Protein 8SWD (pdb70)

Organism: Campylobacter jejuni subsp. jejuni serotype O:2 (strain ATCC 700819 / NCTC 11168) (NCBI:txid192222)

Solvent-accessible surface area: 16830 Å² total; per-residue (Å²): 103,133,127,103,82,102,116,90,154,108,58,154,83,125,76,79,87,101,109,123,30,91,92,62,120,105,123,82,66,15,78,79,102,15,78,128,20,41,90,119,0,89,152,38,22,51,74,2,69,76,89,46,166,192,129,130,129,108,65,96,121,93,151,107,72,156,98,140,73,79,85,98,108,122,32,89,94,57,122,105,117,84,62,16,94,82,96,21,92,103,19,41,87,112,0,97,144,40,21,49,64,3,64,71,84,36,165,183,148,120,125,84,44,94,45,20,97,88,15,46,81,79,0,63,74,7,44,85,30,9,90,107,39,148,78,124,39,29,95,76,41,8,93,66,0,69,85,29,38,110,124,18,105,52,45,60,104,114,120,146,120,138,132,114,87,45,97,41,21,97,79,12,51,80,67,0,64,71,7,44,81,28,12,101,106,37,147,78,126,39,32,96,76,40,8,78,62,0,68,70,23,40,105,94,12,104,52,40,56,101,110,107,145,118

Sequence (214 aa):
TLNEDIFLKHLRERILVLFEGLNSIKKDDLENRLNNLTINFLEFFLLANNIEDKLKKTLNEDIFLKHHLRERILVLFEGLNSIKKDDLENRLNLTINFLEFLLANIEDKLKKTLNEDIFLKHLRERILVLFEGLNSIKKDDLENRLNNLTINFLEFFLLANIEDKLKTLNEDIFLKHLRERILVLFEGLNSIKKDDLENRLNNLTINNFLEFLLANIEDKLK

Foldseek 3Di:
DVVVVVVVVVVVVVVVVVVVVVVVVVVVVVVVVVVVVVVVVVVVVVVVVVVVVD/DVVVVVVVVVVVVVVVVVVVVVVVVVVVVVVVVVVVVVVVVVVVVVVVVVVVVD/DVVVVVVVVVVVVLVVVLVVVLVVDDPPPVVVNVVSVVVSVVVVVVVVVVVVD/DVVVVVVVVVVVVLVVVLVVVLVVDDPPPVVVNVVSVVVSVVVVVVVVVVVVD

Secondary structure (DSSP, 8-state):
-HHHHHHHHHHHHHHHHHHHHHHHHHHHHHHHHHHHHHHHHHHHHHHHHHHHH-/-HHHHHHHHHHHHHHHHHHHHHHHHHHHHHHHHHHHHHHHHHHHHHHHHHHHH-/-HHHHHHHHHHHHHHHHHHHHHTTS-TT-HHHHHHHHHHHHHHHHHHHHHHH-/-HHHHHHHHHHHHHHHHHHHHHTTS-TT-HHHHHHHHHHHHHHHHHHHHHHH-

Nearest PDB structures (foldseek):
  4rd9-assembly1_B  TM=8.341E-01  e=5.072E+00  Homo sapiens
  4rd9-assembly1_B  TM=8.488E-01  e=5.072E+00  Homo sapiens

Radius of gyration: 29.29 Å; Cα contacts (8 Å, |Δi|>4): 59; chains: 4; bounding box: 56×120×21 Å

Structure (mmCIF, N/CA/C/O backbone):
data_8SWD
#
_entry.id   8SWD
#
_cell.length_a   60.311
_cell.length_b   60.311
_cell.length_c   164.180
_cell.angle_alpha   90.00
_cell.angle_beta   90.00
_cell.angle_gamma   90.00
#
_symmetry.space_group_name_H-M   'P 41 2 2'
#
loop_
_entity.id
_entity.type
_entity.pdbx_description
1 polymer '2-oxoglutarate:acceptor oxidoreductase'
2 non-polymer 'MAGNESIUM ION'
3 non-polymer 'CHLORIDE ION'
4 water water
#
loop_
_atom_site.group_PDB
_atom_site.id
_atom_site.type_symbol
_atom_site.label_atom_id
_atom_site.label_alt_id
_atom_site.label_comp_id
_atom_site.label_asym_id
_atom_site.label_entity_id
_atom_site.label_seq_id
_atom_site.pdbx_PDB_ins_code
_atom_site.Cartn_x
_atom_site.Cartn_y
_atom_site.Cartn_z
_atom_site.occupancy
_atom_site.B_iso_or_equiv
_atom_site.auth_seq_id
_atom_site.auth_comp_id
_atom_site.auth_asym_id
_atom_site.auth_atom_id
_atom_site.pdbx_PDB_model_num
ATOM 1 N N . THR A 1 142 ? 3.432 16.585 13.588 1.00 106.94 113 THR A N 1
ATOM 2 C CA . THR A 1 142 ? 4.460 17.546 13.210 1.00 120.69 113 THR A CA 1
ATOM 3 C C . THR A 1 142 ? 4.525 18.699 14.212 1.00 101.07 113 THR A C 1
ATOM 4 O O . THR A 1 142 ? 5.175 19.712 13.959 1.00 115.01 113 THR A O 1
ATOM 6 N N . LEU A 1 143 ? 3.843 18.543 15.349 1.00 106.63 114 LEU A N 1
ATOM 7 C CA . LEU A 1 143 ? 3.805 19.613 16.345 1.00 117.46 114 LEU A CA 1
ATOM 8 C C . LEU A 1 143 ? 5.205 19.957 16.846 1.00 112.58 114 LEU A C 1
ATOM 9 O O . LEU A 1 143 ? 5.580 21.134 16.914 1.00 108.68 114 LEU A O 1
ATOM 14 N N . ASN A 1 144 ? 5.991 18.939 17.212 1.00 115.33 115 ASN A N 1
ATOM 15 C CA . ASN A 1 144 ? 7.346 19.195 17.694 1.00 103.91 115 ASN A CA 1
ATOM 16 C C . ASN A 1 144 ? 8.159 19.913 16.625 1.00 103.89 115 ASN A C 1
ATOM 17 O O . ASN A 1 144 ? 8.933 20.832 16.929 1.00 82.13 115 ASN A O 1
ATOM 22 N N . GLU A 1 145 ? 8.001 19.493 15.366 1.00 103.37 116 GLU A N 1
ATOM 23 C CA . GLU A 1 145 ? 8.690 20.143 14.258 1.00 93.98 116 GLU A CA 1
ATOM 24 C C . GLU A 1 145 ? 8.296 21.612 14.167 1.00 81.56 116 GLU A C 1
ATOM 25 O O . GLU A 1 145 ? 9.150 22.488 14.005 1.00 64.56 116 GLU A O 1
ATOM 31 N N . ASP A 1 146 ? 6.994 21.897 14.251 1.00 96.65 117 ASP A N 1
ATOM 32 C CA . ASP A 1 146 ? 6.540 23.280 14.161 1.00 78.68 117 ASP A CA 1
ATOM 33 C C . ASP A 1 146 ? 7.126 24.119 15.290 1.00 68.72 117 ASP A C 1
ATOM 34 O O . ASP A 1 146 ? 7.570 25.251 15.066 1.00 64.20 117 ASP A O 1
ATOM 39 N N . ILE A 1 147 ? 7.140 23.580 16.513 1.00 70.02 118 ILE A N 1
ATOM 40 C CA . ILE A 1 147 ? 7.677 24.333 17.648 1.00 75.34 118 ILE A CA 1
ATOM 41 C C . ILE A 1 147 ? 9.163 24.615 17.443 1.00 63.25 118 ILE A C 1
ATOM 42 O O . ILE A 1 147 ? 9.635 25.746 17.627 1.00 60.07 118 ILE A O 1
ATOM 47 N N . PHE A 1 148 ? 9.919 23.590 17.047 1.00 70.32 119 PHE A N 1
ATOM 48 C CA . PHE A 1 148 ? 11.348 23.771 16.825 1.00 64.00 119 PHE A CA 1
ATOM 49 C C . PHE A 1 148 ? 11.621 24.783 15.722 1.00 63.96 119 PHE A C 1
ATOM 50 O O . PHE A 1 148 ? 12.517 25.622 15.852 1.00 62.72 119 PHE A O 1
ATOM 58 N N . LEU A 1 149 ? 10.864 24.717 14.624 1.00 59.30 120 LEU A N 1
ATOM 59 C CA . LEU A 1 149 ? 11.094 25.634 13.512 1.00 49.05 120 LEU A CA 1
ATOM 60 C C . LEU A 1 149 ? 10.722 27.065 13.878 1.00 57.06 120 LEU A C 1
ATOM 61 O O . LEU A 1 149 ? 11.425 28.009 13.501 1.00 50.96 120 LEU A O 1
ATOM 66 N N . LYS A 1 150 ? 9.601 27.254 14.582 1.00 44.44 121 LYS A N 1
ATOM 67 C CA . LYS A 1 150 ? 9.203 28.602 14.976 1.00 51.48 121 LYS A CA 1
ATOM 68 C C . LYS A 1 150 ? 10.219 29.204 15.938 1.00 49.48 121 LYS A C 1
ATOM 69 O O . LYS A 1 150 ? 10.623 30.370 15.792 1.00 51.89 121 LYS A O 1
ATOM 75 N N . HIS A 1 151 ? 10.671 28.412 16.912 1.00 64.50 122 HIS A N 1
ATOM 76 C CA . HIS A 1 151 ? 11.692 28.904 17.826 1.00 48.09 122 HIS A CA 1
ATOM 77 C C . HIS A 1 151 ? 12.993 29.190 17.085 1.00 47.73 122 HIS A C 1
ATOM 78 O O . HIS A 1 151 ? 13.681 30.169 17.387 1.00 43.97 122 HIS A O 1
ATOM 85 N N . LEU A 1 152 ? 13.344 28.353 16.099 1.00 42.91 123 LEU A N 1
ATOM 86 C CA . LEU A 1 152 ? 14.560 28.579 15.324 1.00 42.44 123 LEU A CA 1
ATOM 87 C C . LEU A 1 152 ? 14.466 29.862 14.516 1.00 36.09 123 LEU A C 1
ATOM 88 O O . LEU A 1 152 ? 15.442 30.616 14.419 1.00 42.18 123 LEU A O 1
ATOM 93 N N . ARG A 1 153 ? 13.300 30.126 13.923 1.00 44.09 124 ARG A N 1
ATOM 94 C CA . ARG A 1 153 ? 13.091 31.390 13.227 1.00 43.23 124 ARG A CA 1
ATOM 95 C C . ARG A 1 153 ? 13.315 32.562 14.171 1.00 43.80 124 ARG A C 1
ATOM 96 O O . ARG A 1 153 ? 14.017 33.527 13.838 1.00 43.06 124 ARG A O 1
ATOM 104 N N . GLU A 1 154 ? 12.713 32.494 15.362 1.00 47.36 125 GLU A N 1
ATOM 105 C CA . GLU A 1 154 ? 12.884 33.579 16.322 1.00 56.55 125 GLU A CA 1
ATOM 106 C C . GLU A 1 154 ? 14.348 33.726 16.715 1.00 48.62 125 GLU A C 1
ATOM 107 O O . GLU A 1 154 ? 14.840 34.844 16.896 1.00 48.74 125 GLU A O 1
ATOM 113 N N . ARG A 1 155 ? 15.053 32.606 16.880 1.00 39.79 126 ARG A N 1
ATOM 114 C CA . ARG A 1 155 ? 16.466 32.667 17.232 1.00 48.64 126 ARG A CA 1
ATOM 115 C C . ARG A 1 155 ? 17.271 33.357 16.144 1.00 44.64 126 ARG A C 1
ATOM 116 O O . ARG A 1 155 ? 18.182 34.136 16.438 1.00 50.45 126 ARG A O 1
ATOM 124 N N . ILE A 1 156 ? 16.960 33.064 14.879 1.00 53.81 127 ILE A N 1
ATOM 125 C CA . ILE A 1 156 ? 17.660 33.713 13.773 1.00 48.86 127 ILE A CA 1
ATOM 126 C C . ILE A 1 156 ? 17.388 35.212 13.783 1.00 33.23 127 ILE A C 1
ATOM 127 O O . ILE A 1 156 ? 18.310 36.029 13.638 1.00 35.41 127 ILE A O 1
ATOM 132 N N . LEU A 1 157 ? 16.127 35.598 13.976 1.00 36.64 128 LEU A N 1
ATOM 133 C CA . LEU A 1 157 ? 15.793 37.019 14.042 1.00 50.26 128 LEU A CA 1
ATOM 134 C C . LEU A 1 157 ? 16.506 37.707 15.206 1.00 53.37 128 LEU A C 1
ATOM 135 O O . LEU A 1 157 ? 16.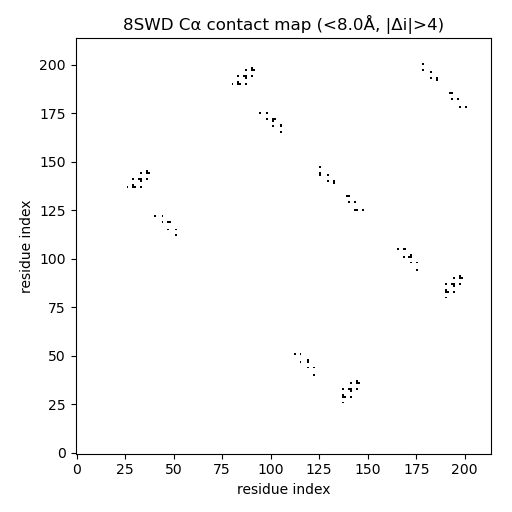985 38.840 15.070 1.00 49.72 128 LEU A O 1
ATOM 140 N N . VAL A 1 158 ? 16.568 37.045 16.364 1.00 43.97 129 VAL A N 1
ATOM 141 C CA . VAL A 1 158 ? 17.255 37.613 17.521 1.00 40.93 129 VAL A CA 1
ATOM 142 C C . VAL A 1 158 ? 18.741 37.768 17.236 1.00 33.48 129 VAL A C 1
ATOM 143 O O . VAL A 1 158 ? 19.361 38.773 17.605 1.00 56.84 129 VAL A O 1
ATOM 147 N N . LEU A 1 159 ? 19.345 36.761 16.607 1.00 36.80 130 LEU A N 1
ATOM 148 C CA . LEU A 1 159 ? 20.750 36.866 16.231 1.00 48.70 130 LEU A CA 1
ATOM 149 C C . LEU A 1 159 ? 20.972 38.071 15.324 1.00 57.75 130 LEU A C 1
ATOM 150 O O . LEU A 1 159 ? 21.919 38.841 15.516 1.00 45.09 130 LEU A O 1
ATOM 155 N N . PHE A 1 160 ? 20.101 38.249 14.327 1.00 40.42 131 PHE A N 1
ATOM 156 C CA . PHE A 1 160 ? 20.249 39.375 13.410 1.00 39.24 131 PHE A CA 1
ATOM 157 C C . PHE A 1 160 ? 20.108 40.708 14.142 1.00 51.29 131 PHE A C 1
ATOM 158 O O . PHE A 1 160 ? 20.863 41.652 13.885 1.00 47.86 131 PHE A O 1
ATOM 166 N N . GLU A 1 161 ? 19.133 40.805 15.050 1.00 51.79 132 GLU A N 1
ATOM 167 C CA . GLU A 1 161 ? 18.932 42.039 15.809 1.00 46.16 132 GLU A CA 1
ATOM 168 C C . GLU A 1 161 ? 20.152 42.365 16.663 1.00 47.93 132 GLU A C 1
ATOM 169 O O . GLU A 1 161 ? 20.601 43.519 16.714 1.00 50.99 132 GLU A O 1
ATOM 175 N N . GLY A 1 162 ? 20.710 41.358 17.330 1.00 37.20 133 GLY A N 1
ATOM 176 C CA . GLY A 1 162 ? 21.920 41.584 18.100 1.00 44.16 133 GLY A CA 1
ATOM 177 C C . GLY A 1 162 ? 23.096 41.991 17.231 1.00 43.88 133 GLY A C 1
ATOM 178 O O . GLY A 1 162 ? 23.859 42.893 17.586 1.00 53.49 133 GLY A O 1
ATOM 179 N N . LEU A 1 163 ? 23.266 41.323 16.085 1.00 57.66 134 LEU A N 1
ATOM 180 C CA . LEU A 1 163 ? 24.372 41.654 15.194 1.00 48.25 134 LEU A CA 1
ATOM 181 C C . LEU A 1 163 ? 24.265 43.090 14.699 1.00 38.00 134 LEU A C 1
ATOM 182 O O . LEU A 1 163 ? 25.267 43.814 14.636 1.00 50.39 134 LEU A O 1
ATOM 187 N N . ASN A 1 164 ? 23.051 43.520 14.347 1.00 42.91 135 ASN A N 1
ATOM 188 C CA . ASN A 1 164 ? 22.860 44.892 13.891 1.00 36.72 135 ASN A CA 1
ATOM 189 C C . ASN A 1 164 ? 23.115 45.894 15.013 1.00 54.95 135 ASN A C 1
ATOM 190 O O . ASN A 1 164 ? 23.705 46.954 14.774 1.00 41.09 135 ASN A O 1
ATOM 195 N N . SER A 1 165 ? 22.690 45.584 16.244 1.00 45.77 136 SER A N 1
ATOM 196 C CA . SER A 1 165 ? 23.001 46.480 17.359 1.00 45.54 136 SER A CA 1
ATOM 197 C C . SER A 1 165 ? 24.509 46.596 17.572 1.00 41.10 136 SER A C 1
ATOM 198 O O . SER A 1 165 ? 25.036 47.697 17.790 1.00 51.05 136 SER A O 1
ATOM 201 N N . ILE A 1 166 ? 25.218 45.466 17.523 1.00 42.89 137 ILE A N 1
ATOM 202 C CA . ILE A 1 166 ? 26.659 45.492 17.755 1.00 53.40 137 ILE A CA 1
ATOM 203 C C . ILE A 1 166 ? 27.350 46.308 16.676 1.00 51.23 137 ILE A C 1
ATOM 204 O O . ILE A 1 166 ? 28.215 47.152 16.959 1.00 51.25 137 ILE A O 1
ATOM 209 N N . LYS A 1 167 ? 26.971 46.070 15.419 1.00 58.76 138 LYS A N 1
ATOM 210 C CA . LYS A 1 167 ? 27.576 46.806 14.319 1.00 51.09 138 LYS A CA 1
ATOM 211 C C . LYS A 1 167 ? 27.278 48.290 14.441 1.00 41.73 138 LYS A C 1
ATOM 212 O O . LYS A 1 167 ? 28.159 49.124 14.217 1.00 47.51 138 LYS A O 1
ATOM 218 N N . LYS A 1 168 ? 26.035 48.641 14.785 1.00 46.46 139 LYS A N 1
ATOM 219 C CA . LYS A 1 168 ? 25.692 50.050 14.929 1.00 45.53 139 LYS A CA 1
ATOM 220 C C . LYS A 1 168 ? 26.562 50.713 15.986 1.00 55.23 139 LYS A C 1
ATOM 221 O O . LYS A 1 168 ? 27.074 51.817 15.772 1.00 52.66 139 LYS A O 1
ATOM 227 N N . ASP A 1 169 ? 26.751 50.056 17.131 1.00 42.20 140 ASP A N 1
ATOM 228 C CA . ASP A 1 169 ? 27.577 50.664 18.168 1.00 48.84 140 ASP A CA 1
ATOM 229 C C . ASP A 1 169 ? 29.011 50.855 17.682 1.00 46.73 140 ASP A C 1
ATOM 230 O O . ASP A 1 169 ? 29.609 51.922 17.877 1.00 44.29 140 ASP A O 1
ATOM 235 N N . ASP A 1 170 ? 29.574 49.835 17.027 1.00 52.58 141 ASP A N 1
ATOM 236 C CA . ASP A 1 170 ? 30.956 49.941 16.563 1.00 45.91 141 ASP A CA 1
ATOM 237 C C . ASP A 1 170 ? 31.106 51.053 15.532 1.00 53.92 141 ASP A C 1
ATOM 238 O O . ASP A 1 170 ? 32.070 51.836 15.572 1.00 55.88 141 ASP A O 1
ATOM 243 N N . LEU A 1 171 ? 30.156 51.133 14.595 1.00 42.05 142 LEU A N 1
ATOM 244 C CA . LEU A 1 171 ? 30.171 52.197 13.600 1.00 49.46 142 LEU A CA 1
ATOM 245 C C . LEU A 1 171 ? 30.080 53.559 14.266 1.00 47.90 142 LEU A C 1
ATOM 246 O O . LEU A 1 171 ? 30.763 54.504 13.863 1.00 49.12 142 LEU A O 1
ATOM 251 N N . GLU A 1 172 ? 29.212 53.689 15.269 1.00 43.24 143 GLU A N 1
ATOM 252 C CA . GLU A 1 172 ? 29.098 54.959 15.975 1.00 62.02 143 GLU A CA 1
ATOM 253 C C . GLU A 1 172 ? 30.432 55.345 16.596 1.00 51.68 143 GLU A C 1
ATOM 254 O O . GLU A 1 172 ? 30.855 56.505 16.507 1.00 51.72 143 GLU A O 1
ATOM 260 N N . ASN A 1 173 ? 31.124 54.375 17.196 1.00 48.24 144 ASN A N 1
ATOM 261 C CA . ASN A 1 173 ? 32.419 54.658 17.812 1.00 46.86 144 ASN A CA 1
ATOM 262 C C . ASN A 1 173 ? 33.425 55.155 16.778 1.00 47.05 144 ASN A C 1
ATOM 263 O O . ASN A 1 173 ? 34.116 56.164 16.992 1.00 56.73 144 ASN A O 1
ATOM 268 N N . ARG A 1 174 ? 33.513 54.462 15.640 1.00 53.26 145 ARG A N 1
ATOM 269 C CA . ARG A 1 174 ? 34.512 54.834 14.637 1.00 42.61 145 ARG A CA 1
ATOM 270 C C . ARG A 1 174 ? 34.165 56.153 13.958 1.00 48.76 145 ARG A C 1
ATOM 271 O O . ARG A 1 174 ? 35.054 56.966 13.663 1.00 42.46 145 ARG A O 1
ATOM 279 N N . LEU A 1 175 ? 32.877 56.387 13.711 1.00 41.11 146 LEU A N 1
ATOM 280 C CA . LEU A 1 175 ? 32.449 57.660 13.153 1.00 40.14 146 LEU A CA 1
ATOM 281 C C . LEU A 1 175 ? 32.748 58.808 14.102 1.00 57.75 146 LEU A C 1
ATOM 282 O O . LEU A 1 175 ? 33.196 59.876 13.675 1.00 61.58 146 LEU A O 1
ATOM 287 N N A ASN A 1 176 ? 32.502 58.619 15.401 0.53 43.88 147 ASN A N 1
ATOM 288 N N B ASN A 1 176 ? 32.504 58.617 15.404 0.47 43.93 147 ASN A N 1
ATOM 289 C CA A ASN A 1 176 ? 32.813 59.669 16.362 0.53 52.59 147 ASN A CA 1
ATOM 290 C CA B ASN A 1 176 ? 32.809 59.664 16.373 0.47 52.60 147 ASN A CA 1
ATOM 291 C C A ASN A 1 176 ? 34.307 59.962 16.386 0.53 51.67 147 ASN A C 1
ATOM 292 C C B ASN A 1 176 ? 34.304 59.960 16.397 0.47 51.71 147 ASN A C 1
ATOM 293 O O A ASN A 1 176 ? 34.718 61.125 16.458 0.53 50.18 147 ASN A O 1
ATOM 294 O O B ASN A 1 176 ? 34.713 61.124 16.469 0.47 50.21 147 ASN A O 1
ATOM 303 N N . LEU A 1 177 ? 35.139 58.921 16.325 1.00 49.75 148 LEU A N 1
ATOM 304 C CA . LEU A 1 177 ? 36.581 59.148 16.256 1.00 42.06 148 LEU A CA 1
ATOM 305 C C . LEU A 1 177 ? 36.959 59.985 15.034 1.00 60.96 148 LEU A C 1
ATOM 306 O O . LEU A 1 177 ? 37.690 60.979 15.148 1.00 51.36 148 LEU A O 1
ATOM 311 N N . THR A 1 178 ? 36.465 59.603 13.848 1.00 48.44 149 THR A N 1
ATOM 312 C CA . THR A 1 178 ? 36.848 60.346 12.646 1.00 51.21 149 THR A CA 1
ATOM 313 C C . THR A 1 178 ? 36.326 61.777 12.696 1.00 46.03 149 THR A C 1
ATOM 314 O O . THR A 1 178 ? 37.024 62.718 12.295 1.00 60.22 149 THR A O 1
ATOM 318 N N . ILE A 1 179 ? 35.092 61.962 13.170 1.00 45.00 150 ILE A N 1
ATOM 319 C CA . ILE A 1 179 ? 34.519 63.303 13.215 1.00 53.90 150 ILE A CA 1
ATOM 320 C C . ILE A 1 179 ? 35.298 64.177 14.191 1.00 59.19 150 ILE A C 1
ATOM 321 O O . ILE A 1 179 ? 35.582 65.343 13.899 1.00 52.20 150 ILE A O 1
ATOM 326 N N . ASN A 1 180 ? 35.647 63.639 15.367 1.00 51.66 151 ASN A N 1
ATOM 327 C CA . ASN A 1 180 ? 36.442 64.411 16.317 1.00 57.92 151 ASN A CA 1
ATOM 328 C C . ASN A 1 180 ? 37.797 64.761 15.726 1.00 53.78 151 ASN A C 1
ATOM 329 O O . ASN A 1 180 ? 38.299 65.874 15.919 1.00 51.82 151 ASN A O 1
ATOM 334 N N . PHE A 1 181 ? 38.414 63.818 15.011 1.00 54.54 152 PHE A N 1
ATOM 335 C CA . PHE A 1 181 ? 39.680 64.114 14.348 1.00 48.27 152 PHE A CA 1
ATOM 336 C C . PHE A 1 181 ? 39.518 65.279 13.375 1.00 54.99 152 PHE A C 1
ATOM 337 O O . PHE A 1 181 ? 40.338 66.204 13.344 1.00 49.25 152 PHE A O 1
ATOM 345 N N . LEU A 1 182 ? 38.459 65.255 12.572 1.00 44.13 153 LEU A N 1
ATOM 346 C CA . LEU A 1 182 ? 38.294 66.306 11.570 1.00 46.69 153 LEU A CA 1
ATOM 347 C C . LEU A 1 182 ? 37.992 67.647 12.226 1.00 52.38 153 LEU A C 1
ATOM 348 O O . LEU A 1 182 ? 38.443 68.693 11.747 1.00 49.61 153 LEU A O 1
ATOM 353 N N . GLU A 1 183 ? 37.219 67.641 13.314 1.00 55.27 154 GLU A N 1
ATOM 354 C CA . GLU A 1 183 ? 36.944 68.883 14.034 1.00 49.90 154 GLU A CA 1
ATOM 355 C C . GLU A 1 183 ? 38.206 69.452 14.670 1.00 50.63 154 GLU A C 1
ATOM 356 O O . GLU A 1 183 ? 38.432 70.669 14.625 1.00 60.99 154 GLU A O 1
ATOM 362 N N A PHE A 1 184 ? 39.036 68.598 15.267 0.55 51.26 155 PHE A N 1
ATOM 363 N N B PHE A 1 184 ? 39.032 68.597 15.276 0.45 51.31 155 PHE A N 1
ATOM 364 C CA A PHE A 1 184 ? 40.305 69.070 15.808 0.55 51.34 155 PHE A CA 1
ATOM 365 C CA B PHE A 1 184 ? 40.305 69.064 15.811 0.45 51.42 155 PHE A CA 1
ATOM 366 C C A PHE A 1 184 ? 41.181 69.643 14.701 0.55 54.62 155 PHE A C 1
ATOM 367 C C B PHE A 1 184 ? 41.173 69.646 14.701 0.45 54.65 155 PHE A C 1
ATOM 368 O O A PHE A 1 184 ? 41.827 70.680 14.883 0.55 57.96 155 PHE A O 1
ATOM 369 O O B PHE A 1 184 ? 41.812 70.687 14.882 0.45 58.00 155 PHE A O 1
ATOM 384 N N . LEU A 1 185 ? 41.208 68.982 13.542 1.00 51.40 156 LEU A N 1
ATOM 385 C CA . LEU A 1 185 ? 41.995 69.494 12.426 1.00 56.40 156 LEU A CA 1
ATOM 386 C C . LEU A 1 185 ? 41.482 70.850 11.972 1.00 57.53 156 LEU A C 1
ATOM 387 O O . LEU A 1 185 ? 42.270 71.773 11.728 1.00 55.93 156 LEU A O 1
ATOM 392 N N . LEU A 1 186 ? 40.160 70.994 11.865 1.00 51.11 157 LEU A N 1
ATOM 393 C CA . LEU A 1 186 ? 39.585 72.265 11.437 1.00 60.49 157 LEU A CA 1
ATOM 394 C C . LEU A 1 186 ? 39.905 73.373 12.430 1.00 60.52 157 LEU A C 1
ATOM 395 O O . LEU A 1 186 ? 40.294 74.482 12.035 1.00 63.87 157 LEU A O 1
ATOM 400 N N . ALA A 1 187 ? 39.755 73.087 13.725 1.00 63.94 158 ALA A N 1
ATOM 401 C CA . ALA A 1 187 ? 40.063 74.082 14.745 1.00 54.24 158 ALA A CA 1
ATOM 402 C C . ALA A 1 187 ? 41.536 74.470 14.718 1.00 56.92 158 ALA A C 1
ATOM 403 O O . ALA A 1 187 ? 41.872 75.655 14.827 1.00 77.09 158 ALA A O 1
ATOM 405 N N A ASN A 1 188 ? 42.429 73.488 14.572 0.54 67.45 159 ASN A N 1
ATOM 406 N N B ASN A 1 188 ? 42.429 73.486 14.576 0.46 67.41 159 ASN A N 1
ATOM 407 C CA A ASN A 1 188 ? 43.854 73.794 14.511 0.54 65.08 159 ASN A CA 1
ATOM 408 C CA B ASN A 1 188 ? 43.855 73.787 14.510 0.46 65.09 159 ASN A CA 1
ATOM 409 C C A ASN A 1 188 ? 44.180 74.645 13.292 0.54 59.55 159 ASN A C 1
ATOM 410 C C B ASN A 1 188 ? 44.178 74.645 13.294 0.46 59.59 159 ASN A C 1
ATOM 411 O O A ASN A 1 188 ? 44.965 75.596 13.382 0.54 67.36 159 ASN A O 1
ATOM 412 O O B ASN A 1 188 ? 44.960 75.597 13.387 0.46 67.35 159 ASN A O 1
ATOM 421 N N . ILE A 1 189 ? 43.584 74.327 12.140 1.00 69.26 160 ILE A N 1
ATOM 422 C CA . ILE A 1 189 ? 43.842 75.110 10.934 1.00 52.48 160 ILE A CA 1
ATOM 423 C C . ILE A 1 189 ? 43.357 76.541 11.117 1.00 67.44 160 ILE A C 1
ATOM 424 O O . ILE A 1 189 ? 44.036 77.498 10.723 1.00 62.17 160 ILE A O 1
ATOM 429 N N . GLU A 1 190 ? 42.173 76.717 11.708 1.00 69.46 161 GLU A N 1
ATOM 430 C CA . GLU A 1 190 ? 41.656 78.069 11.906 1.00 65.98 161 GLU A CA 1
ATOM 431 C C . GLU A 1 190 ? 42.504 78.857 12.899 1.00 77.77 161 GLU A C 1
ATOM 432 O O . GLU A 1 190 ? 42.749 80.054 12.699 1.00 86.84 161 GLU A O 1
ATOM 438 N N . ASP A 1 191 ? 42.966 78.206 13.972 1.00 88.06 162 ASP A N 1
ATOM 439 C CA . ASP A 1 191 ? 43.879 78.865 14.904 1.00 77.08 162 ASP A CA 1
ATOM 440 C C . ASP A 1 191 ? 45.185 79.243 14.213 1.00 87.91 162 ASP A C 1
ATOM 441 O O . ASP A 1 191 ? 45.783 80.281 14.518 1.00 96.94 162 ASP A O 1
ATOM 446 N N . LYS A 1 192 ? 45.663 78.389 13.308 1.00 68.25 163 LYS A N 1
ATOM 447 C CA . LYS A 1 192 ? 46.869 78.692 12.549 1.00 65.77 163 LYS A CA 1
ATOM 448 C C . LYS A 1 192 ? 46.637 79.834 11.568 1.00 87.62 163 LYS A C 1
ATOM 449 O O . LYS A 1 192 ? 47.585 80.535 11.190 1.00 75.12 163 LYS A O 1
ATOM 455 N N . LEU A 1 193 ? 45.394 80.021 11.127 1.00 73.86 164 LEU A N 1
ATOM 456 C CA . LEU A 1 193 ? 45.089 81.102 10.196 1.00 81.02 164 LEU A CA 1
ATOM 457 C C . LEU A 1 193 ? 44.921 82.441 10.905 1.00 91.26 164 LEU A C 1
ATOM 458 O O . LEU A 1 193 ? 45.282 83.483 10.346 1.00 97.16 164 LEU A O 1
ATOM 463 N N . LYS A 1 194 ? 44.358 82.447 12.118 1.00 103.51 165 LYS A N 1
ATOM 464 C CA . LYS A 1 194 ? 44.158 83.725 12.800 1.00 107.03 165 LYS A CA 1
ATOM 465 C C . LYS A 1 194 ? 45.488 84.393 13.143 1.00 111.16 165 LYS A C 1
ATOM 466 O O . LYS A 1 194 ? 45.577 85.626 13.145 1.00 95.73 165 LYS A O 1
ATOM 472 N N . LYS A 1 195 ? 46.531 83.606 13.398 1.00 130.76 166 LYS A N 1
ATOM 473 C CA . LYS A 1 195 ? 47.855 84.150 13.691 1.00 124.86 166 LYS A CA 1
ATOM 474 C C . LYS A 1 195 ? 48.492 84.742 12.433 1.00 115.48 166 LYS A C 1
ATOM 475 O O . LYS A 1 195 ? 49.098 84.029 11.630 1.00 100.22 166 LYS A O 1
ATOM 481 N N . THR B 1 142 ? 59.752 138.372 5.760 1.00 134.82 113 THR B N 1
ATOM 482 C CA . THR B 1 142 ? 58.761 137.360 5.409 1.00 146.07 113 THR B CA 1
ATOM 483 C C . THR B 1 142 ? 58.717 136.259 6.458 1.00 141.12 113 THR B C 1
ATOM 484 O O . THR B 1 142 ? 58.095 135.215 6.257 1.00 137.88 113 THR B O 1
ATOM 488 N N . LEU B 1 143 ? 59.387 136.509 7.582 1.00 144.81 114 LEU B N 1
ATOM 489 C CA . LEU B 1 143 ? 59.490 135.499 8.630 1.00 140.01 114 LEU B CA 1
ATOM 490 C C . LEU B 1 143 ? 58.110 135.094 9.137 1.00 141.42 114 LEU B C 1
ATOM 491 O O . LEU B 1 143 ? 57.801 133.898 9.251 1.00 140.21 114 LEU B O 1
ATOM 496 N N . ASN B 1 144 ? 57.253 136.081 9.416 1.00 144.68 115 ASN B N 1
ATOM 497 C CA . ASN B 1 144 ? 55.928 135.783 9.948 1.00 144.58 115 ASN B CA 1
ATOM 498 C C . ASN B 1 144 ? 55.117 134.917 8.992 1.00 124.84 115 ASN B C 1
ATOM 499 O O . ASN B 1 144 ? 54.476 133.950 9.416 1.00 125.30 115 ASN B O 1
ATOM 504 N N . GLU B 1 145 ? 55.142 135.236 7.698 1.00 141.83 116 GLU B N 1
ATOM 505 C CA . GLU B 1 145 ? 54.339 134.478 6.745 1.00 105.61 116 GLU B CA 1
ATOM 506 C C . GLU B 1 145 ? 54.756 133.013 6.701 1.00 100.08 116 GLU B C 1
ATOM 507 O O . GLU B 1 145 ? 53.921 132.112 6.847 1.00 102.22 116 GLU B O 1
ATOM 513 N N . ASP B 1 146 ? 56.052 132.755 6.521 1.00 112.15 117 ASP B N 1
ATOM 514 C CA . ASP B 1 146 ? 56.519 131.376 6.429 1.00 101.32 117 ASP B CA 1
ATOM 515 C C . ASP B 1 146 ? 56.269 130.614 7.723 1.00 86.77 117 ASP B C 1
ATOM 516 O O . ASP B 1 146 ? 55.816 129.461 7.694 1.00 81.43 117 ASP B O 1
ATOM 521 N N . ILE B 1 147 ? 56.551 131.240 8.870 1.00 88.76 118 ILE B N 1
ATOM 522 C CA . ILE B 1 147 ? 56.348 130.548 10.141 1.00 93.42 118 ILE B CA 1
ATOM 523 C C . ILE B 1 147 ? 54.874 130.215 10.334 1.00 89.89 118 ILE B C 1
ATOM 524 O O . ILE B 1 147 ? 54.523 129.102 10.748 1.00 83.24 118 ILE B O 1
ATOM 529 N N . PHE B 1 148 ? 53.990 131.182 10.069 1.00 97.47 119 PHE B N 1
ATOM 530 C CA . PHE B 1 148 ? 52.567 130.934 10.247 1.00 89.86 119 PHE B CA 1
ATOM 531 C C . PHE B 1 148 ? 52.092 129.823 9.327 1.00 74.65 119 PHE B C 1
ATOM 532 O O . PHE B 1 148 ? 51.300 128.968 9.734 1.00 78.61 119 PHE B O 1
ATOM 540 N N . LEU B 1 149 ? 52.565 129.813 8.080 1.00 76.97 120 LEU B N 1
ATOM 541 C CA . LEU B 1 149 ? 52.114 128.785 7.152 1.00 76.50 120 LEU B CA 1
ATOM 542 C C . LEU B 1 149 ? 52.591 127.405 7.590 1.00 85.75 120 LEU B C 1
ATOM 543 O O . LEU B 1 149 ? 51.822 126.437 7.548 1.00 79.33 120 LE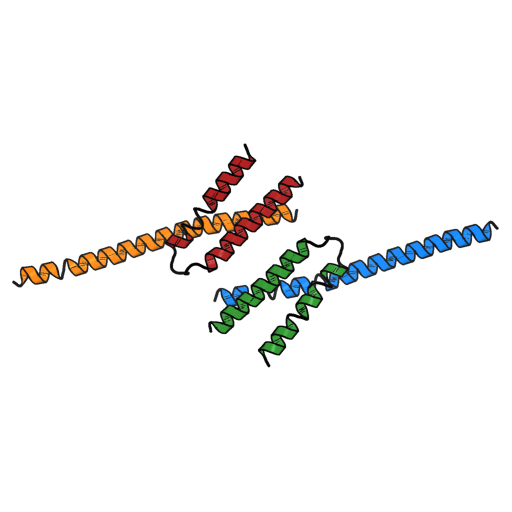U B O 1
ATOM 548 N N . LYS B 1 150 ? 53.850 127.291 8.020 1.00 75.70 121 LYS B N 1
ATOM 549 C CA . LYS B 1 150 ? 54.346 125.992 8.472 1.00 79.85 121 LYS B CA 1
ATOM 550 C C . LYS B 1 150 ? 53.614 125.528 9.730 1.00 78.22 121 LYS B C 1
ATOM 551 O O . LYS B 1 150 ? 53.266 124.345 9.853 1.00 75.09 121 LYS B O 1
ATOM 557 N N A HIS B 1 151 ? 53.369 126.447 10.669 0.53 68.43 122 HIS B N 1
ATOM 558 N N B HIS B 1 151 ? 53.364 126.439 10.672 0.47 68.48 122 HIS B N 1
ATOM 559 C CA A HIS B 1 151 ? 52.620 126.109 11.876 0.53 70.35 122 HIS B CA 1
ATOM 560 C CA B HIS B 1 151 ? 52.623 126.060 11.870 0.47 70.35 122 HIS B CA 1
ATOM 561 C C A HIS B 1 151 ? 51.211 125.648 11.532 0.53 74.67 122 HIS B C 1
ATOM 562 C C B HIS B 1 151 ? 51.205 125.626 11.522 0.47 74.64 122 HIS B C 1
ATOM 563 O O A HIS B 1 151 ? 50.712 124.668 12.100 0.53 77.14 122 HIS B O 1
ATOM 564 O O B HIS B 1 151 ? 50.688 124.655 12.086 0.47 77.10 122 HIS B O 1
ATOM 577 N N . LEU B 1 152 ? 50.557 126.340 10.597 1.00 60.81 123 LEU B N 1
ATOM 578 C CA . LEU B 1 152 ? 49.213 125.959 10.185 1.00 65.03 123 LEU B CA 1
ATOM 579 C C . LEU B 1 152 ? 49.215 124.597 9.511 1.00 70.71 123 LEU B C 1
ATOM 580 O O . LEU B 1 152 ? 48.310 123.786 9.734 1.00 75.25 123 LEU B O 1
ATOM 585 N N . ARG B 1 153 ? 50.217 124.331 8.670 1.00 70.47 124 ARG B N 1
ATOM 586 C CA . ARG B 1 153 ? 50.333 123.015 8.048 1.00 74.31 124 ARG B CA 1
ATOM 587 C C . ARG B 1 153 ? 50.471 121.923 9.106 1.00 78.93 124 ARG B C 1
ATOM 588 O O . ARG B 1 153 ? 49.806 120.881 9.035 1.00 73.76 124 ARG B O 1
ATOM 596 N N . GLU B 1 154 ? 51.343 122.140 10.093 1.00 65.78 125 GLU B N 1
ATOM 597 C CA . GLU B 1 154 ? 51.520 121.134 11.135 1.00 70.77 125 GLU B CA 1
ATOM 598 C C . GLU B 1 154 ? 50.223 120.916 11.906 1.00 68.20 125 GLU B C 1
ATOM 599 O O . GLU B 1 154 ? 49.837 119.770 12.179 1.00 73.66 125 GLU B O 1
ATOM 605 N N . ARG B 1 155 ? 49.518 122.001 12.239 1.00 58.71 126 ARG B N 1
ATOM 606 C CA . ARG B 1 155 ? 48.254 121.860 12.954 1.00 56.57 126 ARG B CA 1
ATOM 607 C C . ARG B 1 155 ? 47.220 121.098 12.133 1.00 65.36 126 ARG B C 1
ATOM 608 O O . ARG B 1 155 ? 46.480 120.268 12.672 1.00 64.42 126 ARG B O 1
ATOM 616 N N . ILE B 1 156 ? 47.140 121.373 10.832 1.00 66.15 127 ILE B N 1
ATOM 617 C CA . ILE B 1 156 ? 46.193 120.644 9.996 1.00 63.02 127 ILE B CA 1
ATOM 618 C C . ILE B 1 156 ? 46.547 119.162 9.963 1.00 60.54 127 ILE B C 1
ATOM 619 O O . ILE B 1 156 ? 45.668 118.294 10.038 1.00 60.54 127 ILE B O 1
ATOM 624 N N . LEU B 1 157 ? 47.837 118.846 9.835 1.00 61.51 128 LEU B N 1
ATOM 625 C CA . LEU B 1 157 ? 48.241 117.443 9.814 1.00 59.57 128 LEU B CA 1
ATOM 626 C C . LEU B 1 157 ? 47.864 116.744 11.114 1.00 58.84 128 LEU B C 1
ATOM 627 O O . LEU B 1 157 ? 47.375 115.605 11.101 1.00 6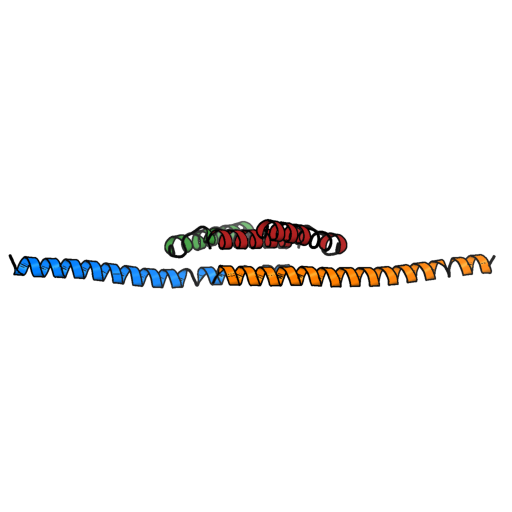2.62 128 LEU B O 1
ATOM 632 N N . VAL B 1 158 ? 48.071 117.418 12.245 1.00 61.38 129 VAL B N 1
ATOM 633 C CA . VAL B 1 158 ? 47.712 116.837 13.537 1.00 57.82 129 VAL B CA 1
ATOM 634 C C . VAL B 1 158 ? 46.204 116.623 13.623 1.00 70.94 129 VAL B C 1
ATOM 635 O O . VAL B 1 158 ? 45.728 115.584 14.108 1.00 61.26 129 VAL B O 1
ATOM 639 N N . LEU B 1 159 ? 45.431 117.610 13.166 1.00 64.67 130 LEU B N 1
ATOM 640 C CA . LEU B 1 159 ? 43.981 117.470 13.162 1.00 52.62 130 LEU B CA 1
ATOM 641 C C . LEU B 1 159 ? 43.561 116.261 12.342 1.00 62.71 130 LEU B C 1
ATOM 642 O O . LEU B 1 159 ? 42.697 115.487 12.763 1.00 64.01 130 LEU B O 1
ATOM 647 N N . PHE B 1 160 ? 44.159 116.089 11.163 1.00 60.90 131 PHE B N 1
ATOM 648 C CA . PHE B 1 160 ? 43.813 114.945 10.328 1.00 66.80 131 PHE B CA 1
ATOM 649 C C . PHE B 1 160 ? 44.159 113.641 11.039 1.00 54.45 131 PHE B C 1
ATOM 650 O O . PHE B 1 160 ? 43.406 112.666 10.967 1.00 61.62 131 PHE B O 1
ATOM 658 N N . GLU B 1 161 ? 45.303 113.601 11.722 1.00 60.28 132 GLU B N 1
ATOM 659 C CA . GLU B 1 161 ? 45.686 112.382 12.427 1.00 53.39 132 GLU B CA 1
ATOM 660 C C . GLU B 1 161 ? 44.653 112.022 13.491 1.00 60.08 132 GLU B C 1
ATOM 661 O O . GLU B 1 161 ? 44.227 110.861 13.604 1.00 55.58 132 GLU B O 1
ATOM 667 N N . GLY B 1 162 ? 44.211 113.016 14.259 1.00 52.35 133 GLY B N 1
ATOM 668 C CA . GLY B 1 162 ? 43.184 112.756 15.258 1.00 48.96 133 GLY B CA 1
ATOM 669 C C . GLY B 1 162 ? 41.861 112.334 14.648 1.00 60.91 133 GLY B C 1
ATOM 670 O O . GLY B 1 162 ? 41.205 111.403 15.135 1.00 56.71 133 GLY B O 1
ATOM 671 N N . LEU B 1 163 ? 41.445 113.018 13.576 1.00 49.08 134 LEU B N 1
ATOM 672 C CA . LEU B 1 163 ? 40.181 112.694 12.925 1.00 54.06 134 LEU B CA 1
ATOM 673 C C . LEU B 1 163 ? 40.198 111.271 12.390 1.00 50.46 134 LEU B C 1
ATOM 674 O O . LEU B 1 163 ? 39.204 110.543 12.498 1.00 51.41 134 LEU B O 1
ATOM 679 N N . ASN B 1 164 ? 41.320 110.863 11.797 1.00 51.43 135 ASN B N 1
ATOM 680 C CA . ASN B 1 164 ? 41.428 109.506 11.281 1.00 53.86 135 ASN B CA 1
ATOM 681 C C . ASN B 1 164 ? 41.397 108.487 12.412 1.00 46.08 135 ASN B C 1
ATOM 682 O O . ASN B 1 164 ? 40.784 107.423 12.273 1.00 58.13 135 ASN B O 1
ATOM 687 N N . SER B 1 165 ? 42.037 108.792 13.544 1.00 48.78 136 SER B N 1
ATOM 688 C CA . SER B 1 165 ? 41.973 107.872 14.680 1.00 54.11 136 SER B CA 1
ATOM 689 C C . SER B 1 165 ? 40.535 107.690 15.165 1.00 50.21 136 SER B C 1
ATOM 690 O O . SER B 1 165 ? 40.079 106.561 15.401 1.00 56.08 136 SER B O 1
ATOM 693 N N . ILE B 1 166 ? 39.799 108.796 15.304 1.00 49.24 137 ILE B N 1
ATOM 694 C CA . ILE B 1 166 ? 38.416 108.713 15.771 1.00 40.33 137 ILE B CA 1
ATOM 695 C C . ILE B 1 166 ? 37.564 107.928 14.776 1.00 56.20 137 ILE B C 1
ATOM 696 O O . ILE B 1 166 ? 36.732 107.093 15.164 1.00 55.82 137 ILE B O 1
ATOM 701 N N . LYS B 1 167 ? 37.745 108.196 13.477 1.00 57.51 138 LYS B N 1
ATOM 702 C CA . LYS B 1 167 ? 36.974 107.495 12.454 1.00 58.01 138 LYS B CA 1
ATOM 703 C C . LYS B 1 167 ? 37.253 105.999 12.479 1.00 54.07 138 LYS B C 1
ATOM 704 O O . LYS B 1 167 ? 36.319 105.186 12.414 1.00 47.63 138 LYS B O 1
ATOM 710 N N . LYS B 1 168 ? 38.531 105.613 12.581 1.00 43.58 139 LYS B N 1
ATOM 711 C CA . LYS B 1 168 ? 38.865 104.194 12.642 1.00 47.60 139 LYS B CA 1
ATOM 712 C C . LYS B 1 168 ? 3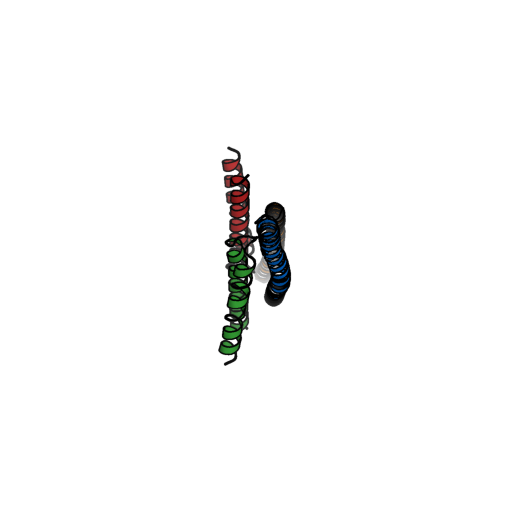8.234 103.542 13.864 1.00 55.71 139 LYS B C 1
ATOM 713 O O . LYS B 1 168 ? 37.709 102.427 13.779 1.00 49.31 139 LYS B O 1
ATOM 719 N N . ASP B 1 169 ? 38.298 104.211 15.018 1.00 50.51 140 ASP B N 1
ATOM 720 C CA . ASP B 1 169 ? 37.727 103.623 16.225 1.00 49.21 140 ASP B CA 1
ATOM 721 C C . ASP B 1 169 ? 36.231 103.399 16.060 1.00 42.10 140 ASP B C 1
ATOM 722 O O . ASP B 1 169 ? 35.710 102.344 16.435 1.00 44.16 140 ASP B O 1
ATOM 727 N N . ASP B 1 170 ? 35.519 104.381 15.501 1.00 38.68 141 ASP B N 1
ATOM 728 C CA . ASP B 1 170 ? 34.081 104.220 15.300 1.00 40.54 141 ASP B CA 1
ATOM 729 C C . ASP B 1 170 ? 33.769 103.082 14.329 1.00 48.84 141 ASP B C 1
ATOM 730 O O . ASP B 1 170 ? 32.842 102.291 14.558 1.00 48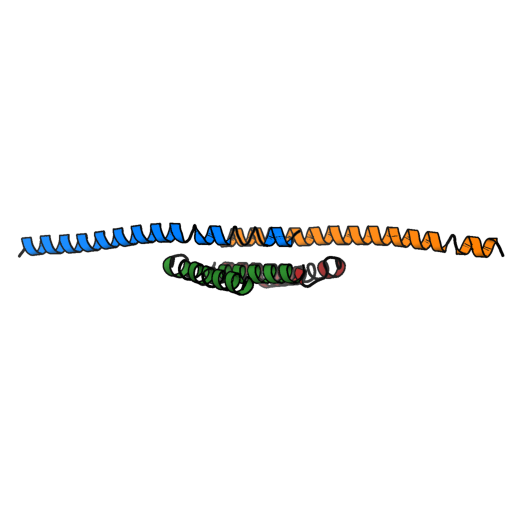.13 141 ASP B O 1
ATOM 735 N N . LEU B 1 171 ? 34.518 102.993 13.227 1.00 51.27 142 LEU B N 1
ATOM 736 C CA . LEU B 1 171 ? 34.304 101.897 12.287 1.00 39.03 142 LEU B CA 1
ATOM 737 C C . LEU B 1 171 ? 34.549 100.551 12.949 1.00 38.76 142 LEU B C 1
ATOM 738 O O . LEU B 1 171 ? 33.772 99.606 12.771 1.00 43.54 142 LEU B O 1
ATOM 743 N N . GLU B 1 172 ? 35.632 100.450 13.718 1.00 39.20 143 GLU B N 1
ATOM 744 C CA . GLU B 1 172 ? 35.948 99.223 14.435 1.00 51.27 143 GLU B CA 1
ATOM 745 C C . GLU B 1 172 ? 34.847 98.850 15.420 1.00 42.45 143 GLU B C 1
ATOM 746 O O . GLU B 1 172 ? 34.463 97.677 15.519 1.00 46.54 143 GLU B O 1
ATOM 752 N N . ASN B 1 173 ? 34.322 99.835 16.153 1.00 42.26 144 ASN B N 1
ATOM 753 C CA . ASN B 1 173 ? 33.265 99.568 17.128 1.00 39.34 144 ASN B CA 1
ATOM 754 C C . ASN B 1 173 ? 31.998 99.064 16.448 1.00 43.01 144 ASN B C 1
ATOM 755 O O . ASN B 1 173 ? 31.421 98.045 16.855 1.00 46.70 144 ASN B O 1
ATOM 760 N N . ARG B 1 174 ? 31.550 99.761 15.398 1.00 44.67 145 ARG B N 1
ATOM 761 C CA . ARG B 1 174 ? 30.288 99.382 14.763 1.00 47.78 145 ARG B CA 1
ATOM 762 C C . ARG B 1 174 ? 30.423 98.070 13.987 1.00 34.65 145 ARG B C 1
ATOM 763 O O . ARG B 1 174 ? 29.479 97.266 13.945 1.00 42.08 145 ARG B O 1
ATOM 771 N N . LEU B 1 175 ? 31.583 97.824 13.371 1.00 35.24 146 LEU B N 1
ATOM 772 C CA . LEU B 1 175 ? 31.819 96.523 12.760 1.00 38.08 146 LEU B CA 1
ATOM 773 C C . LEU B 1 175 ? 31.795 95.419 13.812 1.00 48.94 146 LEU B C 1
ATOM 774 O O . LEU B 1 175 ? 31.210 94.354 13.588 1.00 38.38 146 LEU B O 1
ATOM 779 N N . ASN B 1 176 ? 32.421 95.646 14.970 1.00 52.97 147 ASN B N 1
ATOM 780 C CA . ASN B 1 176 ? 32.359 94.644 16.029 1.00 43.39 147 ASN B CA 1
ATOM 781 C C . ASN B 1 176 ? 30.917 94.376 16.431 1.00 43.28 147 ASN B C 1
ATOM 782 O O . ASN B 1 176 ? 30.528 93.225 16.650 1.00 36.02 147 ASN B O 1
ATOM 787 N N . LEU B 1 177 ? 30.104 95.426 16.518 1.00 40.60 148 LEU B N 1
ATOM 788 C CA . LEU B 1 177 ? 28.709 95.244 16.904 1.00 41.73 148 LEU B CA 1
ATOM 789 C C . LEU B 1 177 ? 27.963 94.387 15.881 1.00 54.30 148 LEU B C 1
ATOM 790 O O . LEU B 1 177 ? 27.251 93.442 16.250 1.00 44.69 148 LEU B O 1
ATOM 795 N N . THR B 1 178 ? 28.112 94.701 14.587 1.00 45.54 149 THR B N 1
ATOM 796 C CA . THR B 1 178 ? 27.408 93.921 13.566 1.00 48.89 149 THR B CA 1
ATOM 797 C C . THR B 1 178 ? 27.904 92.477 13.534 1.00 41.50 149 THR B C 1
ATOM 798 O O . THR B 1 178 ? 27.113 91.534 13.383 1.00 49.32 149 THR B O 1
ATOM 802 N N . ILE B 1 179 ? 29.217 92.284 13.671 1.00 48.00 150 ILE B N 1
ATOM 803 C CA . ILE B 1 179 ? 29.777 90.937 13.632 1.00 37.67 150 ILE B CA 1
ATOM 804 C C . ILE B 1 179 ? 29.275 90.123 14.811 1.00 55.13 150 ILE B C 1
ATOM 805 O O . ILE B 1 179 ? 28.938 88.943 14.663 1.00 49.40 150 ILE B O 1
ATOM 810 N N . ASN B 1 180 ? 29.238 90.731 16.004 1.00 38.73 151 ASN B N 1
ATOM 811 C CA . ASN B 1 180 ? 28.718 90.048 17.180 1.00 44.89 151 ASN B CA 1
ATOM 812 C C . ASN B 1 180 ? 27.263 89.664 16.985 1.00 44.18 151 ASN B C 1
ATOM 813 O O . ASN B 1 180 ? 26.854 88.549 17.336 1.00 48.12 151 ASN B O 1
ATOM 818 N N . PHE B 1 181 ? 26.469 90.571 16.410 1.00 45.23 152 PHE B N 1
ATOM 819 C CA . PHE B 1 181 ? 25.072 90.247 16.145 1.00 43.07 152 PHE B CA 1
ATOM 820 C C . PHE B 1 181 ? 24.967 89.014 15.260 1.00 47.65 152 PHE B C 1
ATOM 821 O O . PHE B 1 181 ? 24.210 88.081 15.553 1.00 48.78 152 PHE B O 1
ATOM 829 N N . LEU B 1 182 ? 25.742 88.986 14.174 1.00 44.35 153 LEU B N 1
ATOM 830 C CA . LEU B 1 182 ? 25.621 87.882 13.226 1.00 44.06 153 LEU B CA 1
ATOM 831 C C . LEU B 1 182 ? 26.165 86.578 13.805 1.00 41.74 153 LEU B C 1
ATOM 832 O O . LEU B 1 182 ? 25.597 85.509 13.562 1.00 43.47 153 LEU B O 1
ATOM 837 N N . GLU B 1 183 ? 27.251 86.643 14.580 1.00 40.15 154 GLU B N 1
ATOM 838 C CA . GLU B 1 183 ? 27.800 85.436 15.198 1.00 44.16 154 GLU B CA 1
ATOM 839 C C . GLU B 1 183 ? 26.816 84.842 16.195 1.00 45.15 154 GLU B C 1
ATOM 840 O O . GLU B 1 183 ? 26.592 83.621 16.227 1.00 47.84 154 GLU B O 1
ATOM 846 N N . PHE B 1 184 ? 26.219 85.697 17.030 1.00 34.27 155 PHE B N 1
ATOM 847 C CA . PHE B 1 184 ? 25.244 85.203 17.989 1.00 39.30 155 PHE B CA 1
ATOM 848 C C . PHE B 1 184 ? 24.028 84.635 17.272 1.00 35.34 155 PHE B C 1
ATOM 849 O O . PHE B 1 184 ? 23.500 83.588 17.667 1.00 43.00 155 PHE B O 1
ATOM 857 N N . LEU B 1 185 ? 23.574 85.305 16.209 1.00 50.77 156 LEU B N 1
ATOM 858 C CA . LEU B 1 185 ? 22.435 84.796 15.457 1.00 45.72 156 LEU B CA 1
ATOM 859 C C . LEU B 1 185 ? 22.747 83.437 14.845 1.00 50.81 156 LEU B C 1
ATOM 860 O O . LEU B 1 185 ? 21.904 82.534 14.860 1.00 47.23 156 LEU B O 1
ATOM 865 N N . LEU B 1 186 ? 23.950 83.277 14.291 1.00 42.71 157 LEU B N 1
ATOM 866 C CA . LEU B 1 186 ? 24.326 82.006 13.682 1.00 46.90 157 LEU B CA 1
ATOM 867 C C . LEU B 1 186 ? 24.341 80.892 14.717 1.00 48.01 157 LEU B C 1
ATOM 868 O O . LEU B 1 186 ? 23.841 79.790 14.469 1.00 55.80 157 LEU B O 1
ATOM 873 N N . ALA B 1 187 ? 24.934 81.156 15.885 1.00 51.30 158 ALA B N 1
ATOM 874 C CA . ALA B 1 187 ? 24.968 80.142 16.937 1.00 50.93 158 ALA B CA 1
ATOM 875 C C . ALA B 1 187 ? 23.561 79.792 17.408 1.00 51.30 158 ALA B C 1
ATOM 876 O O . ALA B 1 187 ? 23.247 78.623 17.660 1.00 54.17 158 ALA B O 1
ATOM 878 N N . ASN B 1 188 ? 22.702 80.801 17.529 1.00 52.12 159 ASN B N 1
ATOM 879 C CA . ASN B 1 188 ? 21.309 80.558 17.889 1.00 51.83 159 ASN B CA 1
ATOM 880 C C . ASN B 1 188 ? 20.616 79.685 16.847 1.00 49.01 159 ASN B C 1
ATOM 881 O O . ASN B 1 188 ? 19.910 78.728 17.201 1.00 56.60 159 ASN B O 1
ATOM 886 N N . ILE B 1 189 ? 20.827 79.974 15.561 1.00 61.28 160 ILE B N 1
ATOM 887 C CA . ILE B 1 189 ? 20.181 79.201 14.501 1.00 52.65 160 ILE B CA 1
ATOM 888 C C . ILE B 1 189 ? 20.674 77.761 14.507 1.00 63.99 160 ILE B C 1
ATOM 889 O O . ILE B 1 189 ? 19.897 76.816 14.314 1.00 53.63 160 ILE B O 1
ATOM 894 N N . GLU B 1 190 ? 21.979 77.569 14.687 1.00 56.25 161 GLU B N 1
ATOM 895 C CA . GLU B 1 190 ? 22.522 76.216 14.719 1.00 51.19 161 GLU B CA 1
ATOM 896 C C . GLU B 1 190 ? 21.998 75.444 15.927 1.00 59.11 161 GLU B C 1
ATOM 897 O O . GLU B 1 190 ? 21.690 74.247 15.820 1.00 69.96 161 GLU B O 1
ATOM 903 N N . ASP B 1 191 ? 21.867 76.110 17.077 1.00 62.85 162 ASP B N 1
ATOM 904 C CA . ASP B 1 191 ? 21.261 75.451 18.229 1.00 71.35 162 ASP B CA 1
ATOM 905 C C . ASP B 1 191 ? 19.818 75.060 17.932 1.00 64.59 162 ASP B C 1
ATOM 906 O O . ASP B 1 191 ? 19.371 73.971 18.312 1.00 75.91 162 ASP B O 1
ATOM 911 N N . LYS B 1 192 ? 19.080 75.923 17.229 1.00 54.01 163 LYS B N 1
ATOM 912 C CA . LYS B 1 192 ? 17.702 75.596 16.865 1.00 63.92 163 LYS B CA 1
ATOM 913 C C . LYS B 1 192 ? 17.623 74.465 15.842 1.00 64.19 163 LYS B C 1
ATOM 914 O O . LYS B 1 192 ? 16.612 73.756 15.780 1.00 60.02 163 LYS B O 1
ATOM 920 N N . LEU B 1 193 ? 18.657 74.289 15.019 1.00 73.80 164 LEU B N 1
ATOM 921 C CA . LEU B 1 193 ? 18.608 73.208 14.039 1.00 70.96 164 LEU B CA 1
ATOM 922 C C . LEU B 1 193 ? 18.964 71.864 14.667 1.00 86.83 164 LEU B C 1
ATOM 923 O O . LEU B 1 193 ? 18.350 70.842 14.341 1.00 93.93 164 LEU B O 1
ATOM 928 N N . LYS B 1 194 ? 19.946 71.844 15.574 1.00 89.89 165 LYS B N 1
ATOM 929 C CA . LYS B 1 194 ? 20.328 70.577 16.199 1.00 92.46 165 LYS B CA 1
ATOM 930 C C . LYS B 1 194 ? 19.232 70.052 17.122 1.00 98.28 165 LYS B C 1
ATOM 931 O O . LYS B 1 194 ? 19.120 68.836 17.316 1.00 91.70 165 LYS B O 1
ATOM 937 N N . LYS B 1 195 ? 18.436 70.939 17.713 1.00 97.68 166 LYS B N 1
ATOM 938 C CA . LYS B 1 195 ? 17.309 70.527 18.546 1.00 100.03 166 LYS B CA 1
ATOM 939 C C . LYS B 1 195 ? 16.178 69.971 17.680 1.00 95.62 166 LYS B C 1
ATOM 940 O O . LYS B 1 195 ? 16.308 69.863 16.458 1.00 97.51 166 LYS B O 1
ATOM 946 N N . THR C 1 142 ? 55.213 83.151 2.874 1.00 104.43 113 THR C N 1
ATOM 947 C CA . THR C 1 142 ? 54.290 82.381 3.703 1.00 114.81 113 THR C CA 1
ATOM 948 C C . THR C 1 142 ? 52.887 82.329 3.096 1.00 113.23 113 THR C C 1
ATOM 949 O O . THR C 1 142 ? 51.973 81.748 3.680 1.00 115.66 113 THR C O 1
ATOM 953 N N . LEU C 1 143 ? 52.723 82.944 1.920 1.00 123.03 114 LEU C N 1
ATOM 954 C CA . LEU C 1 143 ? 51.415 82.981 1.270 1.00 112.57 114 LEU C CA 1
ATOM 955 C C . LEU C 1 143 ? 51.002 81.615 0.731 1.00 97.71 114 LEU C C 1
ATOM 956 O O . LEU C 1 143 ? 49.806 81.301 0.697 1.00 93.87 114 LEU C O 1
ATOM 961 N N . ASN C 1 144 ? 51.961 80.808 0.269 1.00 94.97 115 ASN C N 1
ATOM 962 C CA . ASN C 1 144 ? 51.631 79.457 -0.176 1.00 90.49 115 ASN C CA 1
ATOM 963 C C . ASN C 1 144 ? 51.092 78.614 0.974 1.00 101.27 115 ASN C C 1
ATOM 964 O O . ASN C 1 144 ? 50.100 77.889 0.815 1.00 77.94 115 ASN C O 1
ATOM 969 N N . GLU C 1 145 ? 51.723 78.713 2.147 1.00 109.66 116 GLU C N 1
ATOM 970 C CA . GLU C 1 145 ? 51.226 78.005 3.321 1.00 91.54 116 GLU C CA 1
ATOM 971 C C . GLU C 1 145 ? 49.814 78.457 3.670 1.00 81.58 116 GLU C C 1
ATOM 972 O O . GLU C 1 145 ? 48.937 77.629 3.949 1.00 80.66 116 GLU C O 1
ATOM 978 N N . ASP C 1 146 ? 49.577 79.769 3.645 1.00 76.70 117 ASP C N 1
ATOM 979 C CA . ASP C 1 146 ? 48.255 80.310 3.952 1.00 75.16 117 ASP C CA 1
ATOM 980 C C . ASP C 1 146 ? 47.205 79.776 2.982 1.00 74.03 117 ASP C C 1
ATOM 981 O O . ASP C 1 146 ? 46.123 79.332 3.395 1.00 75.14 117 ASP C O 1
ATOM 986 N N . ILE C 1 147 ? 47.510 79.798 1.684 1.00 77.38 118 ILE C N 1
ATOM 987 C CA . ILE C 1 147 ? 46.533 79.362 0.692 1.00 70.21 118 ILE C CA 1
ATOM 988 C C . ILE C 1 147 ? 46.270 77.867 0.821 1.00 67.87 118 ILE C C 1
ATOM 989 O O . ILE C 1 147 ? 45.132 77.407 0.661 1.00 66.69 118 ILE C O 1
ATOM 994 N N . PHE C 1 148 ? 47.305 77.081 1.121 1.00 74.55 119 PHE C N 1
ATOM 995 C CA . PHE C 1 148 ? 47.084 75.653 1.317 1.00 70.26 119 PHE C CA 1
ATOM 996 C C . PHE C 1 148 ? 46.211 75.387 2.539 1.00 61.29 119 PHE C C 1
ATOM 997 O O . PHE C 1 148 ? 45.341 74.506 2.509 1.00 66.95 119 PHE C O 1
ATOM 1005 N N . LEU C 1 149 ? 46.436 76.124 3.627 1.00 60.76 120 LEU C N 1
ATOM 1006 C CA . LEU C 1 149 ? 45.597 75.947 4.807 1.00 60.33 120 LEU C CA 1
ATOM 1007 C C . LEU C 1 149 ? 44.145 76.298 4.499 1.00 60.42 120 LEU C C 1
ATOM 1008 O O . LEU C 1 149 ? 43.222 75.591 4.924 1.00 55.15 120 LEU C O 1
ATOM 1013 N N . LYS C 1 150 ? 43.921 77.388 3.762 1.00 62.73 121 LYS C N 1
ATOM 1014 C CA . LYS C 1 150 ? 42.553 77.746 3.389 1.00 68.70 121 LYS C CA 1
ATOM 1015 C C . LYS C 1 150 ? 41.929 76.674 2.500 1.00 50.90 121 LYS C C 1
ATOM 1016 O O . LYS C 1 150 ? 40.727 76.395 2.600 1.00 55.66 121 LYS C O 1
ATOM 1022 N N . HIS C 1 151 ? 42.728 76.065 1.620 1.00 53.15 122 HIS C N 1
ATOM 1023 C CA . HIS C 1 151 ? 42.229 74.964 0.800 1.00 46.25 122 HIS C CA 1
ATOM 1024 C C . HIS C 1 151 ? 41.786 73.791 1.668 1.00 59.48 122 HIS C C 1
ATOM 1025 O O . HIS C 1 151 ? 40.713 73.208 1.453 1.00 52.50 122 HIS C O 1
ATOM 1032 N N . LEU C 1 152 ? 42.607 73.431 2.662 1.00 62.63 123 LEU C N 1
ATOM 1033 C CA . LEU C 1 152 ? 42.239 72.345 3.570 1.00 49.74 123 LEU C CA 1
ATOM 1034 C C . LEU C 1 152 ? 40.958 72.673 4.326 1.00 56.78 123 LEU C C 1
ATOM 1035 O O . LEU C 1 152 ? 40.079 71.816 4.487 1.00 57.35 123 LEU C O 1
ATOM 1040 N N . ARG C 1 153 ? 40.854 73.903 4.830 1.00 51.58 124 ARG C N 1
ATOM 1041 C CA . ARG C 1 153 ? 39.651 74.303 5.549 1.00 45.64 124 ARG C CA 1
ATOM 1042 C C . ARG C 1 153 ? 38.426 74.190 4.651 1.00 46.79 124 ARG C C 1
ATOM 1043 O O . ARG C 1 153 ? 37.375 73.696 5.076 1.00 56.94 124 ARG C O 1
ATOM 1051 N N . GLU C 1 154 ? 38.542 74.648 3.405 1.00 58.73 125 GLU C N 1
ATOM 1052 C CA . GLU C 1 154 ? 37.413 74.567 2.486 1.00 57.89 125 GLU C CA 1
ATOM 1053 C C . GLU C 1 154 ? 37.018 73.116 2.232 1.00 57.74 125 GLU C C 1
ATOM 1054 O O . GLU C 1 154 ? 35.827 72.781 2.222 1.00 45.35 125 GLU C O 1
ATOM 1060 N N . ARG C 1 155 ? 38.003 72.233 2.044 1.00 63.67 126 ARG C N 1
ATOM 1061 C CA . ARG C 1 155 ? 37.698 70.814 1.872 1.00 53.61 126 ARG C CA 1
ATOM 1062 C C . ARG C 1 155 ? 36.954 70.253 3.090 1.00 54.54 126 ARG C C 1
ATOM 1063 O O . ARG C 1 155 ? 35.954 69.536 2.952 1.00 48.93 126 ARG C O 1
ATOM 1071 N N . ILE C 1 156 ? 37.442 70.557 4.295 1.00 56.68 127 ILE C N 1
ATOM 1072 C CA . ILE C 1 156 ? 36.829 69.994 5.498 1.00 48.34 127 ILE C CA 1
ATOM 1073 C C . ILE C 1 156 ? 35.400 70.495 5.648 1.00 48.58 127 ILE C C 1
ATOM 1074 O O . ILE C 1 156 ? 34.489 69.731 5.994 1.00 57.34 127 ILE C O 1
ATOM 1079 N N . LEU C 1 157 ? 35.184 71.790 5.411 1.00 48.46 128 LEU C N 1
ATOM 1080 C CA . LEU C 1 157 ? 33.834 72.340 5.494 1.00 48.41 128 LEU C CA 1
ATOM 1081 C C . LEU C 1 157 ? 32.918 71.713 4.447 1.00 49.79 128 LEU C C 1
ATOM 1082 O O . LEU C 1 157 ? 31.731 71.482 4.706 1.00 55.72 128 LEU C O 1
ATOM 1087 N N . VAL C 1 158 ? 33.448 71.427 3.257 1.00 56.23 129 VAL C N 1
ATOM 1088 C CA . VAL C 1 158 ? 32.652 70.728 2.253 1.00 55.49 129 VAL C CA 1
ATOM 1089 C C . VAL C 1 158 ? 32.249 69.355 2.765 1.00 44.05 129 VAL C C 1
ATOM 1090 O O . VAL C 1 158 ? 31.101 68.929 2.606 1.00 54.55 129 VAL C O 1
ATOM 1094 N N . LEU C 1 159 ? 33.189 68.636 3.370 1.00 36.51 130 LEU C N 1
ATOM 1095 C CA . LEU C 1 159 ? 32.858 67.326 3.921 1.00 42.39 130 LEU C CA 1
ATOM 1096 C C . LEU C 1 159 ? 31.756 67.442 4.967 1.00 56.56 130 LEU C C 1
ATOM 1097 O O . LEU C 1 159 ? 30.770 66.689 4.946 1.00 47.22 130 LEU C O 1
ATOM 1102 N N . PHE C 1 160 ? 31.913 68.382 5.896 1.00 42.62 131 PHE C N 1
ATOM 1103 C CA . PHE C 1 160 ? 30.928 68.530 6.961 1.00 46.23 131 PHE C CA 1
ATOM 1104 C C . PHE C 1 160 ? 29.558 68.867 6.383 1.00 46.17 131 PHE C C 1
ATOM 1105 O O . PHE C 1 160 ? 28.534 68.352 6.844 1.00 59.05 131 PHE C O 1
ATOM 1113 N N . GLU C 1 161 ? 29.522 69.729 5.371 1.00 54.30 132 GLU C N 1
ATOM 1114 C CA . GLU C 1 161 ? 28.246 70.111 4.781 1.00 54.75 132 GLU C CA 1
ATOM 1115 C C . GLU C 1 161 ? 27.616 68.954 4.017 1.00 47.73 132 GLU C C 1
ATOM 1116 O O . GLU C 1 161 ? 26.388 68.803 4.006 1.00 52.00 132 GLU C O 1
ATOM 1122 N N . GLY C 1 162 ? 28.435 68.146 3.348 1.00 54.08 133 GLY C N 1
ATOM 1123 C CA . GLY C 1 162 ? 27.908 66.996 2.640 1.00 47.51 133 GLY C CA 1
ATOM 1124 C C . GLY C 1 162 ? 27.348 65.942 3.569 1.00 53.58 133 GLY C C 1
ATOM 1125 O O . GLY C 1 162 ? 26.380 65.258 3.225 1.00 54.45 133 GLY C O 1
ATOM 1126 N N . LEU C 1 163 ? 27.945 65.788 4.751 1.00 50.28 134 LEU C N 1
ATOM 1127 C CA . LEU C 1 163 ? 27.403 64.831 5.713 1.00 49.82 134 LEU C CA 1
ATOM 1128 C C . LEU C 1 163 ? 25.947 65.131 6.041 1.00 51.96 134 LEU C C 1
ATOM 1129 O O . LEU C 1 163 ? 25.186 64.219 6.379 1.00 50.68 134 LEU C O 1
ATOM 1134 N N . ASN C 1 164 ? 25.535 66.396 5.946 1.00 44.38 135 ASN C N 1
ATOM 1135 C CA . ASN C 1 164 ? 24.148 66.743 6.233 1.00 55.51 135 ASN C CA 1
ATOM 1136 C C . ASN C 1 164 ? 23.184 66.274 5.146 1.00 80.29 135 ASN C C 1
ATOM 1137 O O . ASN C 1 164 ? 21.971 66.254 5.386 1.00 78.63 135 ASN C O 1
ATOM 1142 N N . SER C 1 165 ? 23.686 65.903 3.964 1.00 63.17 136 SER C N 1
ATOM 1143 C CA . SER C 1 165 ? 22.854 65.345 2.900 1.00 75.23 136 SER C CA 1
ATOM 1144 C C . SER C 1 165 ? 22.726 63.828 2.994 1.00 57.15 136 SER C C 1
ATOM 1145 O O . SER C 1 165 ? 22.158 63.208 2.088 1.00 61.38 136 SER C O 1
ATOM 1148 N N . ILE C 1 166 ? 23.263 63.221 4.046 1.00 57.34 137 ILE C N 1
ATOM 1149 C CA . ILE C 1 166 ? 23.101 61.799 4.320 1.00 69.62 137 ILE C CA 1
ATOM 1150 C C . ILE C 1 166 ? 22.128 61.642 5.483 1.00 64.46 137 ILE C C 1
ATOM 1151 O O . ILE C 1 166 ? 21.979 62.541 6.318 1.00 63.55 137 ILE C O 1
ATOM 1156 N N . LYS C 1 167 ? 21.444 60.501 5.528 1.00 60.21 138 LYS C N 1
ATOM 1157 C CA . LYS C 1 167 ? 20.548 60.224 6.643 1.00 77.30 138 LYS C CA 1
ATOM 1158 C C . LYS C 1 167 ? 21.322 60.162 7.956 1.00 84.43 138 LYS C C 1
ATOM 1159 O O . LYS C 1 167 ? 22.429 59.620 8.019 1.00 70.92 138 LYS C O 1
ATOM 1165 N N . LYS C 1 168 ? 20.722 60.702 9.021 1.00 72.32 139 LYS C N 1
ATOM 1166 C CA . LYS C 1 168 ? 21.353 60.619 10.333 1.00 65.64 139 LYS C CA 1
ATOM 1167 C C . LYS C 1 168 ? 21.536 59.169 10.764 1.00 67.51 139 LYS C C 1
ATOM 1168 O O . LYS C 1 168 ? 22.487 58.849 11.484 1.00 68.35 139 LYS C O 1
ATOM 1170 N N . ASP C 1 169 ? 20.631 58.284 10.345 1.00 80.79 140 ASP C N 1
ATOM 1171 C CA . ASP C 1 169 ? 20.728 56.873 10.690 1.00 90.25 140 ASP C CA 1
ATOM 1172 C C . ASP C 1 169 ? 21.758 56.115 9.860 1.00 79.63 140 ASP C C 1
ATOM 1173 O O . ASP C 1 169 ? 22.188 55.032 10.273 1.00 81.54 140 ASP C O 1
ATOM 1178 N N . ASP C 1 170 ? 22.163 56.649 8.707 1.00 79.61 141 ASP C N 1
ATOM 1179 C CA . ASP C 1 170 ? 23.037 55.931 7.780 1.00 74.51 141 ASP C CA 1
ATOM 1180 C C . ASP C 1 170 ? 24.498 56.097 8.218 1.00 58.75 141 ASP C C 1
ATOM 1181 O O . ASP C 1 170 ? 25.290 56.828 7.628 1.00 66.97 141 ASP C O 1
ATOM 1186 N N . LEU C 1 171 ? 24.842 55.371 9.283 1.00 62.31 142 LEU C N 1
ATOM 1187 C CA . LEU C 1 171 ? 26.177 55.511 9.858 1.00 50.51 142 LEU C CA 1
ATOM 1188 C C . LEU C 1 171 ? 27.247 54.939 8.938 1.00 52.94 142 LEU C C 1
ATOM 1189 O O . LEU C 1 171 ? 28.372 55.452 8.888 1.00 52.65 142 LEU C O 1
ATOM 1194 N N . GLU C 1 172 ? 26.929 53.860 8.228 1.00 53.80 143 GLU C N 1
ATOM 1195 C CA . GLU C 1 172 ? 27.934 53.219 7.390 1.00 55.77 143 GLU C CA 1
ATOM 1196 C C . GLU C 1 172 ? 28.401 54.154 6.281 1.00 69.18 143 GLU C C 1
ATOM 1197 O O . GLU C 1 172 ? 29.606 54.296 6.040 1.00 62.23 143 GLU C O 1
ATOM 1203 N N . ASN C 1 173 ? 27.463 54.833 5.615 1.00 65.36 144 ASN C N 1
ATOM 1204 C CA . ASN C 1 173 ? 27.861 55.735 4.539 1.00 58.08 144 ASN C CA 1
ATOM 1205 C C . ASN C 1 173 ? 28.526 56.999 5.074 1.00 65.02 144 ASN C C 1
ATOM 1206 O O . ASN C 1 173 ? 29.452 57.514 4.439 1.00 58.87 144 ASN C O 1
ATOM 1211 N N . ARG C 1 174 ? 28.101 57.502 6.237 1.00 52.87 145 ARG C N 1
ATOM 1212 C CA . ARG C 1 174 ? 28.795 58.646 6.826 1.00 49.53 145 ARG C CA 1
ATOM 1213 C C . ARG C 1 174 ? 30.248 58.304 7.128 1.00 52.02 145 ARG C C 1
ATOM 1214 O O . ARG C 1 174 ? 31.167 59.084 6.830 1.00 48.92 145 ARG C O 1
ATOM 1222 N N . LEU C 1 175 ? 30.474 57.135 7.728 1.00 49.91 146 LEU C N 1
ATOM 1223 C CA . LEU C 1 175 ? 31.840 56.709 8.006 1.00 48.73 146 LEU C CA 1
ATOM 1224 C C . LEU C 1 175 ? 32.625 56.506 6.714 1.00 57.90 146 LEU C C 1
ATOM 1225 O O . LEU C 1 175 ? 33.799 56.887 6.629 1.00 53.85 146 LEU C O 1
ATOM 1230 N N A ASN C 1 176 ? 32.000 55.904 5.697 0.51 50.27 147 ASN C N 1
ATOM 1231 N N B ASN C 1 176 ? 32.003 55.906 5.699 0.49 50.29 147 ASN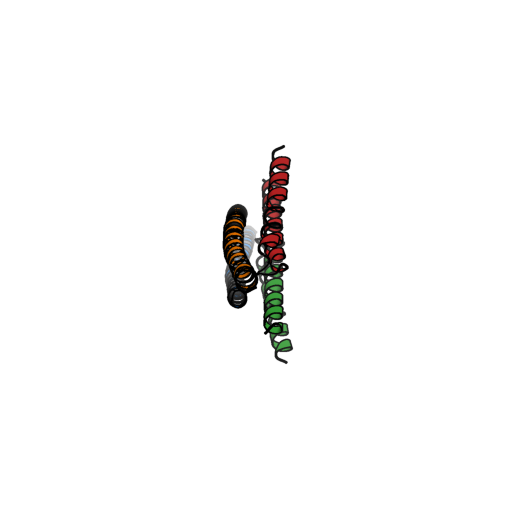 C N 1
ATOM 1232 C CA A ASN C 1 176 ? 32.683 55.712 4.421 0.51 60.70 147 ASN C CA 1
ATOM 1233 C CA B ASN C 1 176 ? 32.704 55.713 4.435 0.49 60.66 147 ASN C CA 1
ATOM 1234 C C A ASN C 1 176 ? 33.105 57.048 3.824 0.51 54.92 147 ASN C C 1
ATOM 1235 C C B ASN C 1 176 ? 33.111 57.051 3.828 0.49 54.91 147 ASN C C 1
ATOM 1236 O O A ASN C 1 176 ? 34.225 57.188 3.319 0.51 51.22 147 ASN C O 1
ATOM 1237 O O B ASN C 1 176 ? 34.228 57.196 3.318 0.49 51.26 147 ASN C O 1
ATOM 1246 N N . LEU C 1 177 ? 32.220 58.045 3.874 1.00 43.94 148 LEU C N 1
ATOM 1247 C CA . LEU C 1 177 ? 32.552 59.357 3.333 1.00 40.78 148 LEU C CA 1
ATOM 1248 C C . LEU C 1 177 ? 33.715 59.982 4.088 1.00 51.72 148 LEU C C 1
ATOM 1249 O O . LEU C 1 177 ? 34.662 60.495 3.481 1.00 59.39 148 LEU 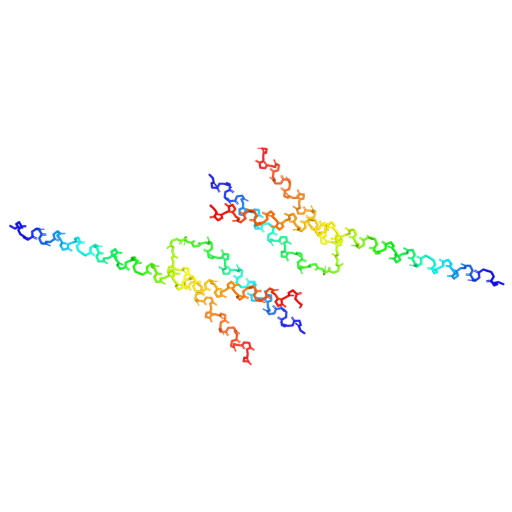C O 1
ATOM 1254 N N . THR C 1 178 ? 33.668 59.944 5.421 1.00 42.65 149 THR C N 1
ATOM 1255 C CA . THR C 1 178 ? 34.758 60.535 6.188 1.00 50.28 149 THR C CA 1
ATOM 1256 C C . THR C 1 178 ? 36.078 59.817 5.914 1.00 39.55 149 THR C C 1
ATOM 1257 O O . THR C 1 178 ? 37.122 60.460 5.769 1.00 58.96 149 THR C O 1
ATOM 1261 N N . ILE C 1 179 ? 36.057 58.482 5.847 1.00 49.97 150 ILE C N 1
ATOM 1262 C CA . ILE C 1 179 ? 37.301 57.740 5.655 1.00 48.79 150 ILE C CA 1
ATOM 1263 C C . ILE C 1 179 ? 37.863 57.977 4.261 1.00 50.51 150 ILE C C 1
ATOM 1264 O O . ILE C 1 179 ? 39.076 58.125 4.086 1.00 46.32 150 ILE C O 1
ATOM 1269 N N . ASN C 1 180 ? 37.004 57.992 3.240 1.00 59.48 151 ASN C N 1
ATOM 1270 C CA . ASN C 1 180 ? 37.478 58.293 1.894 1.00 57.65 151 ASN C CA 1
ATOM 1271 C C . ASN C 1 180 ? 38.069 59.694 1.840 1.00 56.39 151 ASN C C 1
ATOM 1272 O O . ASN C 1 180 ? 39.115 59.916 1.211 1.00 60.79 151 ASN C O 1
ATOM 1277 N N . PHE C 1 181 ? 37.417 60.654 2.501 1.00 55.27 152 PHE C N 1
ATOM 1278 C CA . PHE C 1 181 ? 37.965 62.002 2.537 1.00 54.89 152 PHE C CA 1
ATOM 1279 C C . PHE C 1 181 ? 39.327 62.016 3.206 1.00 55.79 152 PHE C C 1
ATOM 1280 O O . PHE C 1 181 ? 40.239 62.709 2.750 1.00 58.48 152 PHE C O 1
ATOM 1288 N N . LEU C 1 182 ? 39.479 61.262 4.297 1.00 66.92 153 LEU C N 1
ATOM 1289 C CA . LEU C 1 182 ? 40.755 61.222 5.002 1.00 62.94 153 LEU C CA 1
ATOM 1290 C C . LEU C 1 182 ? 41.840 60.561 4.159 1.00 64.43 153 LEU C C 1
ATOM 1291 O O . LEU C 1 182 ? 42.994 61.003 4.174 1.00 58.92 153 LEU C O 1
ATOM 1296 N N . GLU C 1 183 ? 41.495 59.499 3.423 1.00 60.10 154 GLU C N 1
ATOM 1297 C CA . GLU C 1 183 ? 42.468 58.873 2.529 1.00 56.81 154 GLU C CA 1
ATOM 1298 C C . GLU C 1 183 ? 42.911 59.843 1.440 1.00 60.78 154 GLU C C 1
ATOM 1299 O O . GLU C 1 183 ? 44.104 59.954 1.139 1.00 66.85 154 GLU C O 1
ATOM 1305 N N A PHE C 1 184 ? 41.957 60.554 0.834 0.46 65.94 155 PHE C N 1
ATOM 1306 N N B PHE C 1 184 ? 41.953 60.554 0.841 0.54 65.97 155 PHE C N 1
ATOM 1307 C CA A PHE C 1 184 ? 42.316 61.540 -0.181 0.46 63.76 155 PHE C CA 1
ATOM 1308 C CA B PHE C 1 184 ? 42.276 61.555 -0.175 0.54 63.72 155 PHE C CA 1
ATOM 1309 C C A PHE C 1 184 ? 43.152 62.661 0.423 0.46 67.72 155 PHE C C 1
ATOM 1310 C C B PHE C 1 184 ? 43.126 62.671 0.415 0.54 67.70 155 PHE C C 1
ATOM 1311 O O A PHE C 1 184 ? 44.118 63.129 -0.192 0.46 69.67 155 PHE C O 1
ATOM 1312 O O B PHE C 1 184 ? 44.092 63.127 -0.211 0.54 69.68 155 PHE C O 1
ATOM 1327 N N . LEU C 1 185 ? 42.804 63.098 1.636 1.00 66.11 156 LEU C N 1
ATOM 1328 C CA . LEU C 1 185 ? 43.602 64.110 2.316 1.00 73.21 156 LEU C CA 1
ATOM 1329 C C . LEU C 1 185 ? 45.027 63.627 2.544 1.00 67.02 156 LEU C C 1
ATOM 1330 O O . LEU C 1 185 ? 45.984 64.376 2.331 1.00 73.36 156 LEU C O 1
ATOM 1335 N N . LEU C 1 186 ? 45.186 62.380 2.991 1.00 65.11 157 LEU C N 1
ATOM 1336 C CA . LEU C 1 186 ? 46.520 61.826 3.203 1.00 66.61 157 LEU C CA 1
ATOM 1337 C C . LEU C 1 186 ? 47.300 61.784 1.899 1.00 78.99 157 LEU C C 1
ATOM 1338 O O . LEU C 1 186 ? 48.499 62.092 1.867 1.00 84.44 157 LEU C O 1
ATOM 1343 N N . ALA C 1 187 ? 46.640 61.371 0.817 1.00 78.48 158 ALA C N 1
ATOM 1344 C CA . ALA C 1 187 ? 47.300 61.360 -0.481 1.00 75.36 158 ALA C CA 1
ATOM 1345 C C . ALA C 1 187 ? 47.758 62.762 -0.857 1.00 69.05 158 ALA C C 1
ATOM 1346 O O . ALA C 1 187 ? 48.856 62.943 -1.393 1.00 77.57 158 ALA C O 1
ATOM 1348 N N . ASN C 1 188 ? 46.924 63.767 -0.585 1.00 79.04 159 ASN C N 1
ATOM 1349 C CA . ASN C 1 188 ? 47.319 65.142 -0.869 1.00 62.92 159 ASN C CA 1
ATOM 1350 C C . ASN C 1 188 ? 48.528 65.551 -0.039 1.00 79.36 159 ASN C C 1
ATOM 1351 O O . ASN C 1 188 ? 49.449 66.199 -0.548 1.00 85.89 159 ASN C O 1
ATOM 1356 N N . ILE C 1 189 ? 48.540 65.188 1.246 1.00 84.63 160 ILE C N 1
ATOM 1357 C CA . ILE C 1 189 ? 49.669 65.550 2.100 1.00 80.34 160 ILE C CA 1
ATOM 1358 C C . ILE C 1 189 ? 50.949 64.933 1.549 1.00 84.08 160 ILE C C 1
ATOM 1359 O O . ILE C 1 189 ? 51.971 65.611 1.381 1.00 86.36 160 ILE C O 1
ATOM 1364 N N . GLU C 1 190 ? 50.897 63.640 1.224 1.00 81.89 161 GLU C N 1
ATOM 1365 C CA . GLU C 1 190 ? 52.085 62.958 0.724 1.00 91.27 161 GLU C CA 1
ATOM 1366 C C . GLU C 1 190 ? 52.536 63.533 -0.614 1.00 102.00 161 GLU C C 1
ATOM 1367 O O . GLU C 1 190 ? 53.737 63.703 -0.851 1.00 107.02 161 GLU C O 1
ATOM 1373 N N . ASP C 1 191 ? 51.590 63.836 -1.508 1.00 100.62 162 ASP C N 1
ATOM 1374 C CA . ASP C 1 191 ? 51.960 64.412 -2.796 1.00 96.70 162 ASP C CA 1
ATOM 1375 C C . ASP C 1 191 ? 52.612 65.778 -2.619 1.00 91.27 162 ASP C C 1
ATOM 1376 O O . ASP C 1 191 ? 53.612 66.088 -3.278 1.00 100.44 162 ASP C O 1
ATOM 1381 N N . LYS C 1 192 ? 52.063 66.607 -1.726 1.00 83.81 163 LYS C N 1
ATOM 1382 C CA . LYS C 1 192 ? 52.651 67.920 -1.488 1.00 87.54 163 LYS C CA 1
ATOM 1383 C C . LYS C 1 192 ? 54.048 67.799 -0.894 1.00 84.57 163 LYS C C 1
ATOM 1384 O O . LYS C 1 192 ? 54.938 68.593 -1.215 1.00 92.98 163 LYS C O 1
ATOM 1390 N N . LEU C 1 193 ? 54.261 66.813 -0.021 1.00 94.79 164 LEU C N 1
ATOM 1391 C CA . LEU C 1 193 ? 55.599 66.610 0.522 1.00 99.96 164 LEU C CA 1
ATOM 1392 C C . LEU C 1 193 ? 56.556 66.051 -0.525 1.00 106.98 164 LEU C C 1
ATOM 1393 O O . LEU C 1 193 ? 57.768 66.259 -0.412 1.00 110.39 164 LEU C O 1
ATOM 1398 N N . LYS C 1 194 ? 56.044 65.366 -1.545 1.00 113.12 165 LYS C N 1
ATOM 1399 C CA . LYS C 1 194 ? 56.887 64.820 -2.604 1.00 104.31 165 LYS C CA 1
ATOM 1400 C C . LYS C 1 194 ? 57.218 65.903 -3.627 1.00 86.74 165 LYS C C 1
ATOM 1401 O O . LYS C 1 194 ? 58.315 66.466 -3.617 1.00 102.27 165 LYS C O 1
ATOM 1403 N N . THR D 1 142 ? 6.605 72.144 10.220 1.00 88.76 113 THR D N 1
ATOM 1404 C CA . THR D 1 142 ? 7.836 72.736 10.736 1.00 90.06 113 THR D CA 1
ATOM 1405 C C . THR D 1 142 ? 8.971 72.551 9.729 1.00 81.42 113 THR D C 1
ATOM 1406 O O . THR D 1 142 ? 10.102 72.973 9.971 1.00 80.68 113 THR D O 1
ATOM 1410 N N . LEU D 1 143 ? 8.665 71.920 8.593 1.00 102.59 114 LEU D N 1
ATOM 1411 C CA . LEU D 1 143 ? 9.700 71.691 7.586 1.00 107.04 114 LEU D CA 1
ATOM 1412 C C . LEU D 1 143 ? 10.098 72.990 6.888 1.00 87.85 114 LEU D C 1
ATOM 1413 O O . LEU D 1 143 ? 11.282 73.204 6.598 1.00 83.71 114 LEU D O 1
ATOM 1418 N N . ASN D 1 144 ? 9.131 73.874 6.616 1.00 91.71 115 ASN D N 1
ATOM 1419 C CA . ASN D 1 144 ? 9.465 75.186 6.065 1.00 84.00 115 ASN D CA 1
ATOM 1420 C C . ASN D 1 144 ? 10.282 76.002 7.060 1.00 69.56 115 ASN D C 1
ATOM 1421 O O . ASN D 1 144 ? 11.199 76.730 6.669 1.00 74.76 115 ASN D O 1
ATOM 1426 N N . GLU D 1 145 ? 9.939 75.920 8.349 1.00 80.36 116 GLU D N 1
ATOM 1427 C CA . GLU D 1 145 ? 10.741 76.583 9.375 1.00 82.57 116 GLU D CA 1
ATOM 1428 C C . GLU D 1 145 ? 12.176 76.069 9.354 1.00 69.94 116 GLU D C 1
ATOM 1429 O O . GLU D 1 145 ? 13.133 76.855 9.418 1.00 60.79 116 GLU D O 1
ATOM 1435 N N . ASP D 1 146 ? 12.341 74.748 9.247 1.00 72.62 117 ASP D N 1
ATOM 1436 C CA . ASP D 1 146 ? 13.673 74.156 9.168 1.00 70.82 117 ASP D CA 1
ATOM 1437 C C . ASP D 1 146 ? 14.433 74.676 7.955 1.00 58.76 117 ASP D C 1
ATOM 1438 O O . ASP D 1 146 ? 15.601 75.077 8.056 1.00 58.48 117 ASP D O 1
ATOM 1443 N N . ILE D 1 147 ? 13.780 74.684 6.795 1.00 64.10 118 ILE D N 1
ATOM 1444 C CA . ILE D 1 147 ? 14.459 75.100 5.575 1.00 68.29 118 ILE D CA 1
ATOM 1445 C C . ILE D 1 147 ? 14.810 76.579 5.640 1.00 66.58 118 ILE D C 1
ATOM 1446 O O . ILE D 1 147 ? 15.878 76.993 5.180 1.00 66.25 118 ILE D O 1
ATOM 1451 N N . PHE D 1 148 ? 13.927 77.399 6.209 1.00 62.29 119 PHE D N 1
ATOM 1452 C CA . PHE D 1 148 ? 14.220 78.822 6.323 1.00 56.49 119 PHE D CA 1
ATOM 1453 C C . PHE D 1 148 ? 15.406 79.054 7.250 1.00 51.61 119 PHE D C 1
ATOM 1454 O O . PHE D 1 148 ? 16.267 79.899 6.970 1.00 53.30 119 PHE D O 1
ATOM 1462 N N . LEU D 1 149 ? 15.470 78.315 8.358 1.00 60.68 120 LEU D N 1
ATOM 1463 C CA . LEU D 1 149 ? 16.614 78.440 9.255 1.00 47.31 120 LEU D CA 1
ATOM 1464 C C . LEU D 1 149 ? 17.903 78.032 8.554 1.00 53.39 120 LEU D C 1
ATOM 1465 O O . LEU D 1 149 ? 18.940 78.692 8.706 1.00 58.37 120 LEU D O 1
ATOM 1470 N N . LYS D 1 150 ? 17.860 76.946 7.779 1.00 62.13 121 LYS D N 1
ATOM 1471 C CA . LYS D 1 150 ? 19.047 76.533 7.038 1.00 53.86 121 LYS D CA 1
ATOM 1472 C C . LYS D 1 150 ? 19.443 77.591 6.015 1.00 54.17 121 LYS D C 1
ATOM 1473 O O . LYS D 1 150 ? 20.634 77.858 5.810 1.00 51.56 121 LYS D O 1
ATOM 1479 N N . HIS D 1 151 ? 18.453 78.210 5.373 1.00 56.39 122 HIS D N 1
ATOM 1480 C CA . HIS D 1 151 ? 18.726 79.278 4.420 1.00 42.61 122 HIS D CA 1
ATOM 1481 C C . HIS D 1 151 ? 19.434 80.440 5.099 1.00 61.96 122 HIS D C 1
ATOM 1482 O O . HIS D 1 151 ? 20.410 80.985 4.569 1.00 48.47 122 HIS D O 1
ATOM 1489 N N . LEU D 1 152 ? 18.943 80.838 6.274 1.00 56.97 123 LEU D N 1
ATOM 1490 C CA . LEU D 1 152 ? 19.582 81.916 7.020 1.00 35.33 123 LEU D CA 1
ATOM 1491 C C . LEU D 1 152 ? 21.007 81.542 7.399 1.00 46.95 123 LEU D C 1
ATOM 1492 O O . LEU D 1 152 ? 21.932 82.355 7.272 1.00 48.83 123 LEU D O 1
ATOM 1497 N N . ARG D 1 153 ? 21.198 80.313 7.873 1.00 47.21 124 ARG D N 1
ATOM 1498 C CA . ARG D 1 153 ? 22.532 79.870 8.251 1.00 48.60 124 ARG D CA 1
ATOM 1499 C C . ARG D 1 153 ? 23.479 79.967 7.069 1.00 41.89 124 ARG D C 1
ATOM 1500 O O . ARG D 1 153 ? 24.605 80.467 7.192 1.00 48.65 124 ARG D O 1
ATOM 1508 N N . GLU D 1 154 ? 23.029 79.496 5.905 1.00 46.47 125 GLU D N 1
ATOM 1509 C CA . GLU D 1 154 ? 23.859 79.538 4.708 1.00 53.53 125 GLU D CA 1
ATOM 1510 C C . GLU D 1 154 ? 24.173 80.974 4.301 1.00 49.25 125 GLU D C 1
ATOM 1511 O O . GLU D 1 154 ? 25.312 81.288 3.938 1.00 50.37 125 GLU D O 1
ATOM 1517 N N . ARG D 1 155 ? 23.179 81.862 4.356 1.00 50.02 126 ARG D N 1
ATOM 1518 C CA . ARG D 1 155 ? 23.427 83.261 4.026 1.00 48.54 126 ARG D CA 1
ATOM 1519 C C . ARG D 1 155 ? 24.498 83.849 4.936 1.00 40.81 126 ARG D C 1
ATOM 1520 O O . ARG D 1 155 ? 25.423 84.534 4.478 1.00 49.90 126 ARG D O 1
ATOM 1528 N N . ILE D 1 156 ? 24.379 83.598 6.239 1.00 46.85 127 ILE D N 1
ATOM 1529 C CA . ILE D 1 156 ? 25.324 84.183 7.183 1.00 42.34 127 ILE D CA 1
ATOM 1530 C C . ILE D 1 156 ? 26.723 83.640 6.937 1.00 41.59 127 ILE D C 1
ATOM 1531 O O . ILE D 1 156 ? 27.707 84.389 6.956 1.00 45.23 127 ILE D O 1
ATOM 1536 N N . LEU D 1 157 ? 26.840 82.330 6.717 1.00 39.99 128 LEU D N 1
ATOM 1537 C CA . LEU D 1 157 ? 28.155 81.758 6.441 1.00 44.64 128 LEU D CA 1
ATOM 1538 C C . LEU D 1 157 ? 28.736 82.324 5.149 1.00 48.22 128 LEU D C 1
ATOM 1539 O O . LEU D 1 157 ? 29.952 82.528 5.036 1.00 46.65 128 LEU D O 1
ATOM 1544 N N . VAL D 1 158 ? 27.882 82.587 4.162 1.00 51.94 129 VAL D N 1
ATOM 1545 C CA . VAL D 1 158 ? 28.351 83.237 2.943 1.00 43.99 129 VAL D CA 1
ATOM 1546 C C . VAL D 1 158 ? 28.920 84.609 3.270 1.00 51.55 129 VAL D C 1
ATOM 1547 O O . VAL D 1 158 ? 29.980 84.992 2.770 1.00 42.47 129 VAL D O 1
ATOM 1551 N N . LEU D 1 159 ? 28.215 85.372 4.109 1.00 53.01 130 LEU D N 1
ATOM 1552 C CA . LEU D 1 159 ? 28.700 86.695 4.492 1.00 40.58 130 LEU D CA 1
ATOM 1553 C C . LEU D 1 159 ? 30.057 86.603 5.173 1.00 48.30 130 LEU D C 1
ATOM 1554 O O . LEU D 1 159 ? 30.987 87.359 4.855 1.00 49.93 130 LEU D O 1
ATOM 1559 N N . PHE D 1 160 ? 30.174 85.696 6.143 1.00 45.22 131 PHE D N 1
ATOM 1560 C CA . PHE D 1 160 ? 31.423 85.565 6.883 1.00 52.65 131 PHE D CA 1
ATOM 1561 C C . PHE D 1 160 ? 32.561 85.167 5.948 1.00 48.79 131 PHE D C 1
ATOM 1562 O O . PHE D 1 160 ? 33.687 85.665 6.071 1.00 46.86 131 PHE D O 1
ATOM 1570 N N . GLU D 1 161 ? 32.290 84.270 5.003 1.00 44.51 132 GLU D N 1
ATOM 1571 C CA . GLU D 1 161 ? 33.339 83.873 4.073 1.00 55.45 132 GLU D CA 1
ATOM 1572 C C . GLU D 1 161 ? 33.706 85.021 3.137 1.00 49.61 132 GLU D C 1
ATOM 1573 O O . GLU D 1 161 ? 34.882 85.209 2.799 1.00 45.27 132 GLU D O 1
ATOM 1579 N N . GLY D 1 162 ? 32.717 85.811 2.720 1.00 46.43 133 GLY D N 1
ATOM 1580 C CA . GLY D 1 162 ? 32.997 86.933 1.847 1.00 37.52 133 GLY D CA 1
ATOM 1581 C C . GLY D 1 162 ? 33.816 88.011 2.515 1.00 45.71 133 GLY D C 1
ATOM 1582 O O . GLY D 1 162 ? 34.611 88.686 1.855 1.00 60.89 133 GLY D O 1
ATOM 1583 N N . LEU D 1 163 ? 33.627 88.202 3.822 1.00 53.36 134 LEU D N 1
ATOM 1584 C CA . LEU D 1 163 ? 34.444 89.178 4.535 1.00 54.08 134 LEU D CA 1
ATOM 1585 C C . LEU D 1 163 ? 35.931 88.880 4.371 1.00 53.04 134 LEU D C 1
ATOM 1586 O O . LEU D 1 163 ? 36.762 89.791 4.444 1.00 49.26 134 LEU D O 1
ATOM 1591 N N . ASN D 1 164 ? 36.287 87.611 4.158 1.00 44.79 135 ASN D N 1
ATOM 1592 C CA . ASN D 1 164 ? 37.687 87.264 3.952 1.00 55.29 135 ASN D CA 1
ATOM 1593 C C . ASN D 1 164 ? 38.206 87.718 2.590 1.00 69.93 135 ASN D C 1
ATOM 1594 O O . ASN D 1 164 ? 39.424 87.737 2.383 1.00 71.39 135 ASN D O 1
ATOM 1599 N N . SER D 1 165 ? 37.319 88.076 1.661 1.00 63.91 136 SER D N 1
ATOM 1600 C CA . SER D 1 165 ? 37.714 88.605 0.360 1.00 61.12 136 SER D CA 1
ATOM 1601 C C . SER D 1 165 ? 37.885 90.121 0.372 1.00 69.14 136 SER D C 1
ATOM 1602 O O . SER D 1 165 ? 38.139 90.714 -0.682 1.00 66.57 136 SER D O 1
ATOM 1605 N N . ILE D 1 166 ? 37.741 90.757 1.531 1.00 58.89 137 ILE D N 1
ATOM 1606 C CA . ILE D 1 166 ? 38.007 92.179 1.697 1.00 64.89 137 ILE D CA 1
ATOM 1607 C C . ILE D 1 166 ? 39.311 92.326 2.468 1.00 68.96 137 ILE D C 1
ATOM 1608 O O . ILE D 1 166 ? 39.696 91.448 3.248 1.00 74.68 137 ILE D O 1
ATOM 1613 N N . LYS D 1 167 ? 39.990 93.449 2.252 1.00 80.92 138 LYS D N 1
ATOM 1614 C CA . LYS D 1 167 ? 41.200 93.739 3.011 1.00 87.95 138 LYS D CA 1
ATOM 1615 C C . LYS D 1 167 ? 40.882 93.825 4.501 1.00 94.66 138 LYS D C 1
ATOM 1616 O O . LYS D 1 167 ? 39.842 94.357 4.901 1.00 77.06 138 LYS D O 1
ATOM 1622 N N . LYS D 1 168 ? 41.789 93.296 5.329 1.00 84.94 139 LYS D N 1
ATOM 1623 C CA . LYS D 1 168 ? 41.599 93.386 6.774 1.00 76.77 139 LYS D CA 1
ATOM 1624 C C . LYS D 1 168 ? 41.568 94.835 7.247 1.00 92.61 139 LYS D C 1
ATOM 1625 O O . LYS D 1 168 ? 40.849 95.165 8.198 1.00 80.38 139 LYS D O 1
ATOM 1627 N N . ASP D 1 169 ? 42.334 95.710 6.594 1.00 92.49 140 ASP D N 1
ATOM 1628 C CA . ASP D 1 169 ? 42.359 97.122 6.950 1.00 70.86 140 ASP D CA 1
ATOM 1629 C C . ASP D 1 169 ? 41.149 97.885 6.433 1.00 62.68 140 ASP D C 1
ATOM 1630 O O . ASP D 1 169 ? 40.875 98.986 6.920 1.00 64.31 140 ASP D O 1
ATOM 1635 N N . ASP D 1 170 ? 40.431 97.342 5.451 1.00 75.25 141 ASP D N 1
ATOM 1636 C CA . ASP D 1 170 ? 39.331 98.062 4.810 1.00 64.96 141 ASP D CA 1
ATOM 1637 C C . ASP D 1 170 ? 38.087 97.886 5.676 1.00 59.39 141 ASP D C 1
ATOM 1638 O O . ASP D 1 170 ? 37.173 97.111 5.380 1.00 54.40 141 ASP D O 1
ATOM 1643 N N . LEU D 1 171 ? 38.074 98.623 6.790 1.00 44.51 142 LEU D N 1
ATOM 1644 C CA . LEU D 1 171 ? 36.983 98.490 7.747 1.00 55.21 142 LEU D CA 1
ATOM 1645 C C . LEU D 1 171 ? 35.684 99.048 7.184 1.00 41.65 142 LEU D C 1
ATOM 1646 O O . LEU D 1 171 ? 34.603 98.502 7.438 1.00 51.94 142 LEU D O 1
ATOM 1651 N N . GLU D 1 172 ? 35.765 100.140 6.426 1.00 46.94 143 GLU D N 1
ATOM 1652 C CA . GLU D 1 172 ? 34.546 100.766 5.936 1.00 44.99 143 GLU D CA 1
ATOM 1653 C C . GLU D 1 172 ? 33.775 99.816 5.031 1.00 43.61 143 GLU D C 1
ATOM 1654 O O . GLU D 1 172 ? 32.554 99.682 5.155 1.00 55.74 143 GLU D O 1
ATOM 1660 N N . ASN D 1 173 ? 34.469 99.124 4.133 1.00 49.94 144 ASN D N 1
ATOM 1661 C CA . ASN D 1 173 ? 33.777 98.228 3.210 1.00 54.41 144 ASN D CA 1
ATOM 1662 C C . ASN D 1 173 ? 33.280 96.973 3.914 1.00 52.11 144 ASN D C 1
ATOM 1663 O O . ASN D 1 173 ? 32.223 96.440 3.552 1.00 55.98 144 ASN D O 1
ATOM 1668 N N . ARG D 1 174 ? 34.011 96.495 4.923 1.00 47.43 145 ARG D N 1
ATOM 1669 C CA . ARG D 1 174 ? 33.518 95.381 5.729 1.00 50.75 145 ARG D CA 1
ATOM 1670 C C . ARG D 1 174 ? 32.223 95.756 6.438 1.00 42.07 145 ARG D C 1
ATOM 1671 O O . ARG D 1 174 ? 31.247 94.989 6.448 1.00 54.42 145 ARG D O 1
ATOM 1679 N N . LEU D 1 175 ? 32.203 96.938 7.048 1.00 42.54 146 LEU D N 1
ATOM 1680 C CA . LEU D 1 175 ? 31.001 97.402 7.730 1.00 48.41 146 LEU D CA 1
ATOM 1681 C C . LEU D 1 175 ? 29.857 97.584 6.746 1.00 47.22 146 LEU D C 1
ATOM 1682 O O . LEU D 1 175 ? 28.713 97.208 7.030 1.00 54.28 146 LEU D O 1
ATOM 1687 N N A ASN D 1 176 ? 30.150 98.151 5.575 0.52 47.75 147 ASN D N 1
ATOM 1688 N N B ASN D 1 176 ? 30.142 98.163 5.573 0.48 47.80 147 ASN D N 1
ATOM 1689 C CA A ASN D 1 176 ? 29.125 98.330 4.557 0.52 52.58 147 ASN D CA 1
ATOM 1690 C CA B ASN D 1 176 ? 29.102 98.331 4.564 0.48 52.59 147 ASN D CA 1
ATOM 1691 C C A ASN D 1 176 ? 28.534 96.990 4.141 0.52 52.67 147 ASN D C 1
ATOM 1692 C C B ASN D 1 176 ? 28.523 96.981 4.156 0.48 52.72 147 ASN D C 1
ATOM 1693 O O A ASN D 1 176 ? 27.316 96.866 3.956 0.52 50.84 147 ASN D O 1
ATOM 1694 O O B ASN D 1 176 ? 27.306 96.844 3.975 0.48 50.84 147 ASN D O 1
ATOM 1703 N N . LEU D 1 177 ? 29.381 95.969 4.006 1.00 40.64 148 LEU D N 1
ATOM 1704 C CA . LEU D 1 177 ? 28.893 94.648 3.640 1.00 43.04 148 LEU D CA 1
ATOM 1705 C C . LEU D 1 177 ? 27.983 94.082 4.722 1.00 53.06 148 LEU D C 1
ATOM 1706 O O . LEU D 1 177 ? 26.891 93.577 4.428 1.00 52.76 148 LEU D O 1
ATOM 1711 N N . THR D 1 178 ? 28.408 94.168 5.987 1.00 45.86 149 THR D N 1
ATOM 1712 C CA . THR D 1 178 ? 27.583 93.619 7.061 1.00 44.77 149 THR D CA 1
ATOM 1713 C C . THR D 1 178 ? 26.240 94.331 7.132 1.00 40.50 149 THR D C 1
ATOM 1714 O O . THR D 1 178 ? 25.196 93.693 7.303 1.00 39.51 149 THR D O 1
ATOM 1718 N N . ILE D 1 179 ? 26.245 95.654 6.981 1.00 39.97 150 ILE D N 1
ATOM 1719 C CA . ILE D 1 179 ? 24.998 96.404 7.065 1.00 40.58 150 ILE D CA 1
ATOM 1720 C C . ILE D 1 179 ? 24.076 96.065 5.901 1.00 48.13 150 ILE D C 1
ATOM 1721 O O . ILE D 1 179 ? 22.859 95.921 6.078 1.00 44.92 150 ILE D O 1
ATOM 1726 N N A ASN D 1 180 ? 24.621 95.949 4.684 0.45 44.09 151 ASN D N 1
ATOM 1727 N N B ASN D 1 180 ? 24.621 95.941 4.687 0.55 44.44 151 ASN D N 1
ATOM 1728 C CA A ASN D 1 180 ? 23.785 95.581 3.545 0.45 50.92 151 ASN D CA 1
ATOM 1729 C CA B ASN D 1 180 ? 23.780 95.584 3.551 0.55 50.90 151 ASN D CA 1
ATOM 1730 C C A ASN D 1 180 ? 23.198 94.188 3.726 0.45 47.48 151 ASN D C 1
ATOM 1731 C C B ASN D 1 180 ? 23.198 94.187 3.723 0.55 47.44 151 ASN D C 1
ATOM 1732 O O A ASN D 1 180 ? 22.022 93.953 3.419 0.45 50.27 151 ASN D O 1
ATOM 1733 O O B ASN D 1 180 ? 22.024 93.949 3.410 0.55 50.31 151 ASN D O 1
ATOM 1742 N N . PHE D 1 181 ? 24.002 93.248 4.226 1.00 50.32 152 PHE D N 1
ATOM 1743 C CA . PHE D 1 181 ? 23.488 91.910 4.480 1.00 46.36 152 PHE D CA 1
ATOM 1744 C C . PHE D 1 181 ? 22.379 91.953 5.519 1.00 44.98 152 PHE D C 1
ATOM 1745 O O . PHE D 1 181 ? 21.394 91.221 5.413 1.00 54.94 152 PHE D O 1
ATOM 1753 N N . LEU D 1 182 ? 22.543 92.784 6.550 1.00 50.98 153 LEU D N 1
ATOM 1754 C CA . LEU D 1 182 ? 21.515 92.897 7.582 1.00 49.29 153 LEU D CA 1
ATOM 1755 C C . LEU D 1 182 ? 20.234 93.499 7.014 1.00 51.57 153 LEU D C 1
ATOM 1756 O O . LEU D 1 182 ? 19.133 93.093 7.395 1.00 44.43 153 LEU D O 1
ATOM 1761 N N . GLU D 1 183 ? 20.353 94.470 6.108 1.00 46.08 154 GLU D N 1
ATOM 1762 C CA . GLU D 1 183 ? 19.169 95.010 5.440 1.00 52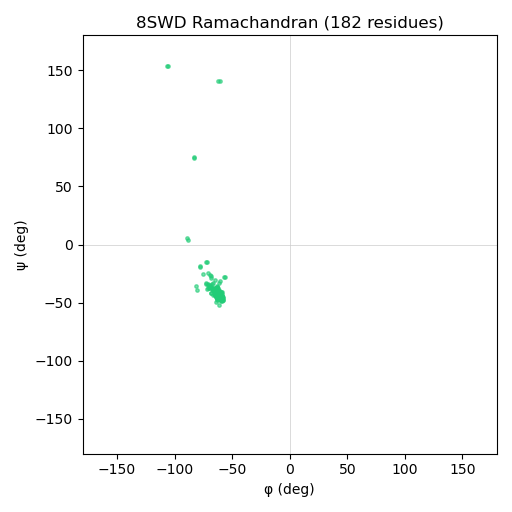.21 154 GLU D CA 1
ATOM 1763 C C . GLU D 1 183 ? 18.468 93.933 4.618 1.00 52.09 154 GLU D C 1
ATOM 1764 O O . GLU D 1 183 ? 17.233 93.835 4.620 1.00 54.95 154 GLU D O 1
ATOM 1770 N N . PHE D 1 184 ? 19.251 93.118 3.912 1.00 42.17 155 PHE D N 1
ATOM 1771 C CA . PHE D 1 184 ? 18.704 91.980 3.170 1.00 55.45 155 PHE D CA 1
ATOM 1772 C C . PHE D 1 184 ? 17.991 91.005 4.098 1.00 47.30 155 PHE D C 1
ATOM 1773 O O . PHE D 1 184 ? 16.871 90.551 3.824 1.00 51.07 155 PHE D O 1
ATOM 1781 N N . LEU D 1 185 ? 18.634 90.677 5.214 1.00 40.56 156 LEU D N 1
ATOM 1782 C CA . LEU D 1 185 ? 18.051 89.775 6.199 1.00 44.99 156 LEU D CA 1
ATOM 1783 C C . LEU D 1 185 ? 16.746 90.335 6.750 1.00 51.81 156 LEU D C 1
ATOM 1784 O O . LEU D 1 185 ? 15.749 89.617 6.865 1.00 54.53 156 LEU D O 1
ATOM 1789 N N . LEU D 1 186 ? 16.732 91.627 7.084 1.00 53.90 157 LEU D N 1
ATOM 1790 C CA . LEU D 1 186 ? 15.520 92.254 7.597 1.00 50.15 157 LEU D CA 1
ATOM 1791 C C . LEU D 1 186 ? 14.394 92.200 6.576 1.00 66.16 157 LEU D C 1
ATOM 1792 O O . LEU D 1 186 ? 13.246 91.897 6.923 1.00 57.97 157 LEU D O 1
ATOM 1797 N N . ALA D 1 187 ? 14.699 92.504 5.311 1.00 45.85 158 ALA D N 1
ATOM 1798 C CA . ALA D 1 187 ? 13.670 92.433 4.279 1.00 55.43 158 ALA D CA 1
ATOM 1799 C C . ALA D 1 187 ? 13.112 91.021 4.157 1.00 56.03 158 ALA D C 1
ATOM 1800 O O . ALA D 1 187 ? 11.897 90.832 4.021 1.00 57.38 158 ALA D O 1
ATOM 1802 N N . ASN D 1 188 ? 13.983 90.013 4.207 1.00 59.48 159 ASN D N 1
ATOM 1803 C CA . ASN D 1 188 ? 13.496 88.641 4.125 1.00 48.40 159 ASN D CA 1
ATOM 1804 C C . ASN D 1 188 ? 12.602 88.299 5.304 1.00 49.49 159 ASN D C 1
ATOM 1805 O O . ASN D 1 188 ? 11.560 87.657 5.130 1.00 66.90 159 ASN D O 1
ATOM 1810 N N . ILE D 1 189 ? 12.998 88.706 6.510 1.00 62.02 160 ILE D N 1
ATOM 1811 C CA . ILE D 1 189 ? 12.191 88.418 7.693 1.00 51.34 160 ILE D CA 1
ATOM 1812 C C . ILE D 1 189 ? 10.820 89.075 7.561 1.00 49.52 160 ILE D C 1
ATOM 1813 O O . ILE D 1 189 ? 9.786 88.459 7.836 1.00 58.76 160 ILE D O 1
ATOM 1818 N N . GLU D 1 190 ? 10.795 90.344 7.139 1.00 49.83 161 GLU D N 1
ATOM 1819 C CA . GLU D 1 190 ? 9.519 91.043 6.993 1.00 68.18 161 GLU D CA 1
ATOM 1820 C C . GLU D 1 190 ? 8.645 90.373 5.940 1.00 64.64 161 GLU D C 1
ATOM 1821 O O . GLU D 1 190 ? 7.433 90.226 6.135 1.00 73.63 161 GLU D O 1
ATOM 1827 N N . ASP D 1 191 ? 9.244 89.947 4.820 1.00 69.74 162 ASP D N 1
ATOM 1828 C CA . ASP D 1 191 ? 8.475 89.249 3.791 1.00 76.24 162 ASP D CA 1
ATOM 1829 C C . ASP D 1 191 ? 7.908 87.943 4.332 1.00 77.84 162 ASP D C 1
ATOM 1830 O O . ASP D 1 191 ? 6.763 87.582 4.038 1.00 75.77 162 ASP D O 1
ATOM 1835 N N . LYS D 1 192 ? 8.708 87.220 5.119 1.00 70.29 163 LYS D N 1
ATOM 1836 C CA . LYS D 1 192 ? 8.255 85.972 5.724 1.00 51.21 163 LYS D CA 1
ATOM 1837 C C . LYS D 1 192 ? 7.103 86.216 6.691 1.00 61.06 163 LYS D C 1
ATOM 1838 O O . LYS D 1 192 ? 6.188 85.393 6.800 1.00 67.20 163 LYS D O 1
ATOM 1844 N N . LEU D 1 193 ? 7.149 87.333 7.423 1.00 65.40 164 LEU D N 1
ATOM 1845 C CA . LEU D 1 193 ? 6.062 87.670 8.341 1.00 65.38 164 LEU D CA 1
ATOM 1846 C C . LEU D 1 193 ? 4.822 88.184 7.613 1.00 63.64 164 LEU D C 1
ATOM 1847 O O . LEU D 1 193 ? 3.714 88.096 8.152 1.00 71.45 164 LEU D O 1
ATOM 1852 N N . LYS D 1 194 ? 4.980 88.746 6.414 1.00 78.26 165 LYS D N 1
ATOM 1853 C CA . LYS D 1 194 ? 3.845 89.261 5.642 1.00 78.58 165 LYS D CA 1
ATOM 1854 C C . LYS D 1 194 ? 3.121 88.156 4.875 1.00 75.65 165 LYS D C 1
ATOM 1855 O O . LYS D 1 194 ? 2.816 87.098 5.425 1.00 78.03 165 LYS D O 1
#

InterPro domains:
  IPR054057 Campylobacter invasion antigen D, C-terminal [PF21862] (112-163)

B-factor: mean 65.43, std 21.65, range [30.65, 162.32]

GO terms:
  GO:0005576 extracellular region (C, EXP)